Protein AF-A0A956HAI5-F1 (afdb_monomer)

Mean predicted aligned error: 6.06 Å

Solvent-accessible surface area (backbone atoms only — not comparable to full-atom values): 17654 Å² total; per-residue (Å²): 134,82,77,70,59,19,47,31,29,39,39,43,45,52,66,69,60,54,52,54,51,51,53,46,33,60,74,76,42,50,77,52,39,68,31,29,31,38,38,43,54,35,70,66,46,74,65,52,41,52,49,54,53,48,43,48,72,79,41,61,60,38,30,37,33,24,53,36,85,64,85,49,97,46,39,38,60,49,63,78,52,36,39,63,31,75,65,45,36,34,53,52,51,59,56,36,36,30,78,54,14,40,40,38,31,45,45,66,54,83,61,34,69,74,54,52,86,94,42,37,68,52,52,56,54,46,52,52,50,41,26,61,74,43,64,94,38,41,45,49,69,37,30,34,34,92,62,80,68,58,69,79,73,64,56,73,68,52,50,73,72,73,52,58,60,85,38,55,41,42,61,91,39,39,73,81,53,46,47,57,52,52,53,56,48,39,60,71,53,38,40,27,30,33,38,42,38,91,51,91,68,72,48,75,37,52,92,45,66,69,60,52,50,50,48,31,70,72,23,32,36,31,41,37,42,44,92,85,60,43,37,32,45,29,13,66,38,41,45,84,57,59,61,42,83,35,60,64,88,34,67,69,39,53,49,53,50,46,29,51,49,22,47,54,74,71,47,87,36,38,46,40,64,61,46,2,70,69,64,31,66,89,90,55,52,75,71,52,14,47,52,34,23,53,54,53,50,51,58,55,28,68,45,30,69,56,44,70,51,54,38,75,54,97,68,21,39,21,60,37,84,88,54,43,38,33,42,35,34,66,95

Sequence (331 aa):
MSLARRPLLVVEDHLHHLDRLLELLRRRAPALLERLSVVCLDRPGPDTQAAVLRWAQEMPQVQVLADAEPALPTQRALPRELQSSANAYAKTLVSLLAPRGLLVQDIQLETLRFIGPDRWWETIYLANTVRGMYAERPPACVFLSNKRGFNATFGRELLSVGFDPRDVLHKDEIDEALLPVLTDYFESNFPLRLQVSGEPGVSWLTRDQAEVDELNGRLDLVLWEDRAAKLVLSGRALKGKSRRELTLGSHEALTWRALVEARIDGEVGVPIREVGERVAPDLALPAEQSNAAAKHIYALRTRLKQPEGLVTFEHHYALADELGVGWVRPG

Radius of gyration: 24.3 Å; Cα contacts (8 Å, |Δi|>4): 584; chains: 1; bounding box: 66×35×60 Å

Nearest PDB structures (foldseek):
  8jjt-assembly2_A  TM=4.874E-01  e=2.407E-01  Variovorax paradoxus
  5z76-assembly2_B  TM=3.603E-01  e=7.950E-02  synthetic construct
  8rz3-assembly1_A  TM=5.713E-01  e=1.434E+00  Variovorax paradoxus
  8rz3-assembly3_C  TM=2.907E-01  e=4.188E-01  Variovorax paradoxus
  4alm-assembly1_B  TM=3.531E-01  e=1.268E+00  Staphylococcus aureus

Structure (mmCIF, N/CA/C/O backbone):
data_AF-A0A956HAI5-F1
#
_entry.id   AF-A0A956HAI5-F1
#
loop_
_atom_site.group_PDB
_atom_site.id
_atom_site.type_symbol
_atom_site.label_atom_id
_atom_site.label_alt_id
_atom_site.label_comp_id
_atom_site.label_asym_id
_atom_site.label_entity_id
_atom_site.label_seq_id
_atom_site.pdbx_PDB_ins_code
_atom_site.Cartn_x
_atom_site.Cartn_y
_atom_site.Cartn_z
_atom_site.occupancy
_atom_site.B_iso_or_equiv
_atom_site.auth_seq_id
_atom_site.auth_comp_id
_atom_site.auth_asym_id
_atom_site.auth_atom_id
_atom_site.pdbx_PDB_model_num
ATOM 1 N N . MET A 1 1 ? 3.026 18.263 -3.963 1.00 53.31 1 MET A N 1
ATOM 2 C CA . MET A 1 1 ? 2.991 16.966 -3.243 1.00 53.31 1 MET A CA 1
ATOM 3 C C . MET A 1 1 ? 3.900 15.986 -3.975 1.00 53.31 1 MET A C 1
ATOM 5 O O . MET A 1 1 ? 3.805 15.928 -5.191 1.00 53.31 1 MET A O 1
ATOM 9 N N . SER A 1 2 ? 4.802 15.261 -3.317 1.00 73.25 2 SER A N 1
ATOM 10 C CA . SER A 1 2 ? 5.580 14.183 -3.960 1.00 73.25 2 SER A CA 1
ATOM 11 C C . SER A 1 2 ? 4.696 12.953 -4.214 1.00 73.25 2 SER A C 1
ATOM 13 O O . SER A 1 2 ? 3.635 12.834 -3.602 1.00 73.25 2 SER A O 1
ATOM 15 N N . LEU A 1 3 ? 5.093 12.062 -5.128 1.00 88.38 3 LEU A N 1
ATOM 16 C CA . LEU A 1 3 ? 4.502 10.717 -5.190 1.00 88.38 3 LEU A CA 1
ATOM 17 C C . LEU A 1 3 ? 4.901 9.934 -3.931 1.00 88.38 3 LEU A C 1
ATOM 19 O O . LEU A 1 3 ? 5.916 10.248 -3.302 1.00 88.38 3 LEU A O 1
ATOM 23 N N . ALA A 1 4 ? 4.086 8.956 -3.544 1.00 89.69 4 ALA A N 1
ATOM 24 C CA . ALA A 1 4 ? 4.392 8.102 -2.399 1.00 89.69 4 ALA A CA 1
ATOM 25 C C . ALA A 1 4 ? 5.367 6.989 -2.808 1.00 89.69 4 ALA A C 1
ATOM 27 O O . ALA A 1 4 ? 5.445 6.615 -3.975 1.00 89.69 4 ALA A O 1
ATOM 28 N N . ARG A 1 5 ? 6.084 6.414 -1.840 1.00 92.81 5 ARG A N 1
ATOM 29 C CA . ARG A 1 5 ? 6.833 5.181 -2.097 1.00 92.81 5 ARG A CA 1
ATOM 30 C C . ARG A 1 5 ? 5.871 4.011 -2.268 1.00 92.81 5 ARG A C 1
ATOM 32 O O . ARG A 1 5 ? 4.926 3.863 -1.492 1.00 92.81 5 ARG A O 1
ATOM 39 N N . ARG A 1 6 ? 6.129 3.168 -3.261 1.00 94.56 6 ARG A N 1
ATOM 40 C CA . ARG A 1 6 ? 5.311 2.013 -3.623 1.00 94.56 6 ARG A CA 1
ATOM 41 C C . ARG A 1 6 ? 6.152 0.729 -3.659 1.00 94.56 6 ARG A C 1
ATOM 43 O O . ARG A 1 6 ? 7.335 0.794 -3.997 1.00 94.56 6 ARG A O 1
ATOM 50 N N . PRO A 1 7 ? 5.585 -0.434 -3.287 1.00 96.19 7 PRO A N 1
ATOM 51 C CA . PRO A 1 7 ? 6.318 -1.699 -3.298 1.00 96.19 7 PRO A CA 1
ATOM 52 C C . PRO A 1 7 ? 6.716 -2.195 -4.686 1.00 96.19 7 PRO A C 1
ATOM 54 O O . PRO A 1 7 ? 7.686 -2.934 -4.777 1.00 96.19 7 PRO A O 1
ATOM 57 N N . LEU A 1 8 ? 5.992 -1.822 -5.744 1.00 97.88 8 LEU A N 1
ATOM 58 C CA . LEU A 1 8 ? 6.317 -2.164 -7.125 1.00 97.88 8 LEU A CA 1
ATOM 59 C C . LEU A 1 8 ? 6.712 -0.898 -7.884 1.00 97.88 8 LEU A C 1
ATOM 61 O O . LEU A 1 8 ? 5.925 0.045 -7.971 1.00 97.88 8 LEU A O 1
ATOM 65 N N . LEU A 1 9 ? 7.909 -0.894 -8.463 1.00 98.25 9 LEU A N 1
ATOM 66 C CA . LEU A 1 9 ? 8.362 0.146 -9.380 1.00 98.25 9 LEU A CA 1
ATOM 67 C C . LEU A 1 9 ? 8.673 -0.490 -10.731 1.00 98.25 9 LEU A C 1
ATOM 69 O O . LEU A 1 9 ? 9.517 -1.377 -10.799 1.00 98.25 9 LEU A O 1
ATOM 73 N N . VAL A 1 10 ? 8.012 -0.030 -11.789 1.00 98.00 10 VAL A N 1
ATOM 74 C CA . VAL A 1 10 ? 8.307 -0.435 -13.168 1.00 98.00 10 VAL A CA 1
ATOM 75 C C . VAL A 1 10 ? 9.001 0.717 -13.882 1.00 98.00 10 VAL A C 1
ATOM 77 O O . VAL A 1 10 ? 8.526 1.849 -13.812 1.00 98.00 10 VAL A O 1
ATOM 80 N N . VAL A 1 11 ? 10.098 0.443 -14.580 1.00 97.75 11 VAL A N 1
ATOM 81 C CA . VAL A 1 11 ? 10.816 1.433 -15.390 1.00 97.75 11 VAL A CA 1
ATOM 82 C C . VAL A 1 11 ? 11.008 0.907 -16.801 1.00 97.75 11 VAL A C 1
ATOM 84 O O . VAL A 1 11 ? 11.576 -0.164 -17.001 1.00 97.75 11 VAL A O 1
ATOM 87 N N . GLU A 1 12 ? 10.546 1.679 -17.773 1.00 95.25 12 GLU A N 1
ATOM 88 C CA . GLU A 1 12 ? 10.535 1.296 -19.182 1.00 95.25 12 GLU A CA 1
ATOM 89 C C . GLU A 1 12 ? 10.571 2.565 -20.040 1.00 95.25 12 GLU A C 1
ATOM 91 O O . GLU A 1 12 ? 10.050 3.616 -19.652 1.00 95.25 12 GLU A O 1
ATOM 96 N N . ASP A 1 13 ? 11.200 2.476 -21.205 1.00 93.06 13 ASP A N 1
ATOM 97 C CA . ASP A 1 13 ? 11.345 3.572 -22.163 1.00 93.06 13 ASP A CA 1
ATOM 98 C C . ASP A 1 13 ? 10.497 3.400 -23.433 1.00 93.06 13 ASP A C 1
ATOM 100 O O . ASP A 1 13 ? 10.485 4.290 -24.276 1.00 93.06 13 ASP A O 1
ATOM 104 N N . HIS A 1 14 ? 9.740 2.303 -23.537 1.00 91.44 14 HIS A N 1
ATOM 105 C CA . HIS A 1 14 ? 8.785 2.041 -24.610 1.00 91.44 14 HIS A CA 1
ATOM 106 C C . HIS A 1 14 ? 7.346 1.983 -24.086 1.00 91.44 14 HIS A C 1
ATOM 108 O O . HIS A 1 14 ? 6.945 1.047 -23.383 1.00 91.44 14 HIS A O 1
ATOM 114 N N . LEU A 1 15 ? 6.524 2.945 -24.511 1.00 91.31 15 LEU A N 1
ATOM 115 C CA . LEU A 1 15 ? 5.137 3.087 -24.065 1.00 91.31 15 LEU A CA 1
ATOM 116 C C . LEU A 1 15 ? 4.275 1.830 -24.265 1.00 91.31 15 LEU A C 1
ATOM 118 O O . LEU A 1 15 ? 3.487 1.464 -23.393 1.00 91.31 15 LEU A O 1
ATOM 122 N N . HIS A 1 16 ? 4.462 1.129 -25.387 1.00 90.75 16 HIS A N 1
ATOM 123 C CA . HIS A 1 16 ? 3.697 -0.073 -25.728 1.00 90.75 16 HIS A CA 1
ATOM 124 C C . HIS A 1 16 ? 3.814 -1.189 -24.673 1.00 90.75 16 HIS A C 1
ATOM 126 O O . HIS A 1 16 ? 2.831 -1.874 -24.379 1.00 90.75 16 HIS A O 1
ATOM 132 N N . HIS A 1 17 ? 4.997 -1.384 -24.083 1.00 90.56 17 HIS A N 1
ATOM 133 C CA . HIS A 1 17 ? 5.196 -2.430 -23.078 1.00 90.56 17 HIS A CA 1
ATOM 134 C C . HIS A 1 17 ? 4.540 -2.067 -21.748 1.00 90.56 17 HIS A C 1
ATOM 136 O O . HIS A 1 17 ? 3.939 -2.932 -21.108 1.00 90.56 17 HIS A O 1
ATOM 142 N N . LEU A 1 18 ? 4.602 -0.789 -21.363 1.00 93.44 18 LEU A N 1
ATOM 143 C CA . LEU A 1 18 ? 3.884 -0.284 -20.194 1.00 93.44 18 LEU A CA 1
ATOM 144 C C . LEU A 1 18 ? 2.377 -0.449 -20.365 1.00 93.44 18 LEU A C 1
ATOM 146 O O . LEU A 1 18 ? 1.727 -0.973 -19.466 1.00 93.44 18 LEU A O 1
ATOM 150 N N . ASP A 1 19 ? 1.838 -0.094 -21.532 1.00 94.25 19 ASP A N 1
ATOM 151 C CA . ASP A 1 19 ? 0.430 -0.311 -21.873 1.00 94.25 19 ASP A CA 1
ATOM 152 C C . ASP A 1 19 ? 0.021 -1.778 -21.704 1.00 94.25 19 ASP A C 1
ATOM 154 O O . ASP A 1 19 ? -0.965 -2.087 -21.030 1.00 94.25 19 ASP A O 1
ATOM 158 N N . ARG A 1 20 ? 0.804 -2.699 -22.279 1.00 93.50 20 ARG A N 1
ATOM 159 C CA . ARG A 1 20 ? 0.548 -4.141 -22.191 1.00 93.50 20 ARG A CA 1
ATOM 160 C C . ARG A 1 20 ? 0.575 -4.636 -20.744 1.00 93.50 20 ARG A C 1
ATOM 162 O O . ARG A 1 20 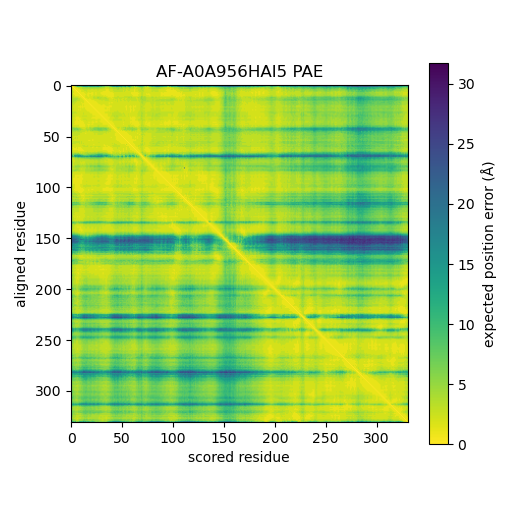? -0.301 -5.409 -20.357 1.00 93.50 20 ARG A O 1
ATOM 169 N N . LEU A 1 21 ? 1.559 -4.207 -19.953 1.00 94.12 21 LEU A N 1
ATOM 170 C CA . LEU A 1 21 ? 1.683 -4.592 -18.547 1.00 94.12 21 LEU A CA 1
ATOM 171 C C . LEU A 1 21 ? 0.524 -4.046 -17.709 1.00 94.12 21 LEU A C 1
ATOM 173 O O . LEU A 1 21 ? -0.073 -4.788 -16.933 1.00 94.12 21 LEU A O 1
ATOM 177 N N . LEU A 1 22 ? 0.195 -2.765 -17.860 1.00 96.25 22 LEU A N 1
ATOM 178 C CA . LEU A 1 22 ? -0.875 -2.125 -17.102 1.00 96.25 22 LEU A CA 1
ATOM 179 C C . LEU A 1 22 ? -2.232 -2.758 -17.409 1.00 96.25 22 LEU A C 1
ATOM 181 O O . LEU A 1 22 ? -2.976 -3.077 -16.483 1.00 96.25 22 LEU A O 1
ATOM 185 N N . GLU A 1 23 ? -2.523 -3.032 -18.681 1.00 95.50 23 GLU A N 1
ATOM 186 C CA . GLU A 1 23 ? -3.765 -3.700 -19.070 1.00 95.50 23 GLU A CA 1
ATOM 187 C C . GLU A 1 23 ? -3.833 -5.140 -18.547 1.00 95.50 23 GLU A C 1
ATOM 189 O O . GLU A 1 23 ? -4.885 -5.593 -18.086 1.00 95.50 23 GLU A O 1
ATOM 194 N N . LEU A 1 24 ? -2.707 -5.858 -18.559 1.00 94.50 24 LEU A N 1
ATOM 195 C CA . LEU A 1 24 ? -2.612 -7.181 -17.955 1.00 94.50 24 LEU A CA 1
ATOM 196 C C . LEU A 1 24 ? -2.913 -7.131 -16.451 1.00 94.50 24 LEU A C 1
ATOM 198 O O . LEU A 1 24 ? -3.748 -7.900 -15.971 1.00 94.50 24 LEU A O 1
ATOM 202 N N . LEU A 1 25 ? -2.262 -6.226 -15.714 1.00 96.06 25 LEU A N 1
ATOM 203 C CA . LEU A 1 25 ? -2.470 -6.064 -14.276 1.00 96.06 25 LEU A CA 1
ATOM 204 C C . LEU A 1 25 ? -3.914 -5.666 -13.977 1.00 96.06 25 LEU A C 1
ATOM 206 O O . LEU A 1 25 ? -4.545 -6.276 -13.119 1.00 96.06 25 LEU A O 1
ATOM 210 N N . ARG A 1 26 ? -4.487 -4.728 -14.733 1.00 96.00 26 ARG A N 1
ATOM 211 C CA . ARG A 1 26 ? -5.891 -4.322 -14.597 1.00 96.00 26 ARG A CA 1
ATOM 212 C C . ARG A 1 26 ? -6.854 -5.497 -14.756 1.00 96.00 26 ARG A C 1
ATOM 214 O O . ARG A 1 26 ? -7.817 -5.596 -14.000 1.00 96.00 26 ARG A O 1
ATOM 221 N N . ARG A 1 27 ? -6.594 -6.394 -15.712 1.00 95.38 27 ARG A N 1
ATOM 222 C CA . ARG A 1 27 ? -7.448 -7.561 -15.986 1.00 95.38 27 ARG A CA 1
ATOM 223 C C . ARG A 1 27 ? -7.247 -8.709 -15.004 1.00 95.38 27 ARG A C 1
ATOM 225 O O . ARG A 1 27 ? -8.224 -9.349 -14.630 1.00 95.38 27 ARG A O 1
ATOM 232 N N . ARG A 1 28 ? -5.999 -9.020 -14.643 1.00 95.56 28 ARG A N 1
ATOM 233 C CA . ARG A 1 28 ? -5.653 -10.274 -13.951 1.00 95.56 28 ARG A CA 1
ATOM 234 C C . ARG A 1 28 ? -5.217 -10.101 -12.499 1.00 95.56 28 ARG A C 1
ATOM 236 O O . ARG A 1 28 ? -5.362 -11.043 -11.730 1.00 95.56 28 ARG A O 1
ATOM 243 N N . ALA A 1 29 ? -4.710 -8.932 -12.116 1.00 94.19 29 ALA A N 1
ATOM 244 C CA . ALA A 1 29 ? -4.260 -8.644 -10.753 1.00 94.19 29 ALA A CA 1
ATOM 245 C C . ALA A 1 29 ? -4.465 -7.162 -10.375 1.00 94.19 29 ALA A C 1
ATOM 247 O O . ALA A 1 29 ? -3.500 -6.461 -10.058 1.00 94.19 29 ALA A O 1
ATOM 248 N N . PRO A 1 30 ? -5.715 -6.656 -10.385 1.00 94.00 30 PRO A N 1
ATOM 249 C CA . PRO A 1 30 ? -5.996 -5.229 -10.196 1.00 94.00 30 PRO A CA 1
ATOM 250 C C . PRO A 1 30 ? -5.499 -4.682 -8.850 1.00 94.00 30 PRO A C 1
ATOM 252 O O . PRO A 1 30 ? -5.146 -3.508 -8.760 1.00 94.00 30 PRO A O 1
ATOM 255 N N . ALA A 1 31 ? -5.392 -5.533 -7.823 1.00 90.56 31 ALA A N 1
ATOM 256 C CA . ALA A 1 31 ? -4.836 -5.174 -6.518 1.00 90.56 31 ALA A CA 1
ATOM 257 C C . ALA A 1 31 ? -3.358 -4.731 -6.578 1.00 90.56 31 ALA A C 1
ATOM 259 O O . ALA A 1 31 ? -2.904 -3.974 -5.719 1.00 90.56 31 ALA A O 1
ATOM 260 N N . LEU A 1 32 ? -2.597 -5.161 -7.593 1.00 94.00 32 LEU A N 1
ATOM 261 C CA . LEU A 1 32 ? -1.210 -4.729 -7.783 1.00 94.00 32 LEU A CA 1
ATOM 262 C C . LEU A 1 32 ? -1.107 -3.286 -8.294 1.00 94.00 32 LEU A C 1
ATOM 264 O O . LEU A 1 32 ? -0.082 -2.647 -8.075 1.00 94.00 32 LEU A O 1
ATOM 268 N N . LEU A 1 33 ? -2.157 -2.737 -8.915 1.00 95.06 33 LEU A N 1
ATOM 269 C CA . LEU A 1 33 ? -2.135 -1.365 -9.433 1.00 95.06 33 LEU A CA 1
ATOM 270 C C . LEU A 1 33 ? -1.998 -0.324 -8.310 1.00 95.06 33 LEU A C 1
ATOM 272 O O . LEU A 1 33 ? -1.322 0.684 -8.486 1.00 95.06 33 LEU A O 1
ATOM 276 N N . GLU A 1 34 ? -2.559 -0.583 -7.125 1.00 92.50 34 GLU A N 1
ATOM 277 C CA . GLU A 1 34 ? -2.386 0.282 -5.943 1.00 92.50 34 GLU A CA 1
ATOM 278 C C . GLU A 1 34 ? -0.968 0.215 -5.352 1.00 92.50 34 GLU A C 1
ATOM 280 O O . GLU A 1 34 ? -0.558 1.085 -4.577 1.00 92.50 34 GLU A O 1
ATOM 285 N N . ARG A 1 35 ? -0.213 -0.832 -5.698 1.00 94.75 35 ARG A N 1
ATOM 286 C CA . ARG A 1 35 ? 1.176 -1.057 -5.281 1.00 94.75 35 ARG A CA 1
ATOM 287 C C . ARG A 1 35 ? 2.175 -0.522 -6.301 1.00 94.75 35 ARG A C 1
ATOM 289 O O . ARG A 1 35 ? 3.366 -0.641 -6.035 1.00 94.75 35 ARG A O 1
ATOM 296 N N . LEU A 1 36 ? 1.716 0.018 -7.432 1.00 96.94 36 LEU A N 1
ATOM 297 C CA . LEU A 1 36 ? 2.535 0.287 -8.607 1.00 96.94 36 LEU A CA 1
ATOM 298 C C . LEU A 1 36 ? 2.843 1.776 -8.795 1.00 96.94 36 LEU A C 1
ATOM 300 O O . LEU A 1 36 ? 1.948 2.622 -8.870 1.00 96.94 36 LEU A O 1
ATOM 304 N N . SER A 1 37 ? 4.132 2.050 -8.971 1.00 97.31 37 SER A N 1
ATOM 305 C CA . SER A 1 37 ? 4.650 3.255 -9.609 1.00 97.31 37 SER A CA 1
ATOM 306 C C . SER A 1 37 ? 5.287 2.893 -10.950 1.00 97.31 37 SER A C 1
ATOM 308 O O . SER A 1 37 ? 6.032 1.920 -11.044 1.00 97.31 37 SER A O 1
ATOM 310 N N . VAL A 1 38 ? 5.028 3.689 -11.981 1.00 97.44 38 VAL A N 1
ATOM 311 C CA . VAL A 1 38 ? 5.630 3.555 -13.311 1.00 97.44 38 VAL A CA 1
ATOM 312 C C . VAL A 1 38 ? 6.511 4.765 -13.588 1.00 97.44 38 VAL A C 1
ATOM 314 O O . VAL A 1 38 ? 6.077 5.904 -13.426 1.00 97.44 38 VAL A O 1
ATOM 317 N N . VAL A 1 39 ? 7.736 4.522 -14.041 1.00 97.31 39 VAL A N 1
ATOM 318 C CA . VAL A 1 39 ? 8.620 5.533 -14.622 1.00 97.31 39 VAL A CA 1
ATOM 319 C C . VAL A 1 39 ? 8.644 5.304 -16.127 1.00 97.31 39 VAL A C 1
ATOM 321 O O . VAL A 1 39 ? 9.284 4.372 -16.610 1.00 97.31 39 VAL A O 1
ATOM 324 N N . CYS A 1 40 ? 7.919 6.152 -16.850 1.00 95.69 40 CYS A N 1
ATOM 325 C CA . CYS A 1 40 ? 7.899 6.174 -18.304 1.00 95.69 40 CYS A CA 1
ATOM 326 C C . CYS A 1 40 ? 9.018 7.099 -18.784 1.00 95.69 40 CYS A C 1
ATOM 328 O O . CYS A 1 40 ? 8.944 8.320 -18.613 1.00 95.69 40 CYS A O 1
ATOM 330 N N . LEU A 1 41 ? 10.077 6.507 -19.335 1.00 95.06 41 LEU A N 1
ATOM 331 C CA . LEU A 1 41 ? 11.220 7.250 -19.866 1.00 95.06 41 LEU A CA 1
ATOM 332 C C . LEU A 1 41 ? 11.065 7.632 -21.338 1.00 95.06 41 LEU A C 1
ATOM 334 O O . LEU A 1 41 ? 11.940 8.329 -21.858 1.00 95.06 41 LEU A O 1
ATOM 338 N N . ASP A 1 42 ? 9.985 7.187 -21.984 1.00 91.06 42 ASP A N 1
ATOM 339 C CA . ASP A 1 42 ? 9.708 7.463 -23.390 1.00 91.06 42 ASP A CA 1
ATOM 340 C C . ASP A 1 42 ? 9.703 8.976 -23.671 1.00 91.06 42 ASP A C 1
ATOM 342 O O . ASP A 1 42 ? 9.526 9.821 -22.784 1.00 91.06 42 ASP A O 1
ATOM 346 N N . ARG A 1 43 ? 9.943 9.334 -24.930 1.00 86.62 43 ARG A N 1
ATOM 347 C CA . ARG A 1 43 ? 10.076 10.724 -25.355 1.00 86.62 43 ARG A CA 1
ATOM 348 C C . ARG A 1 43 ? 8.759 11.481 -25.130 1.00 86.62 43 ARG A C 1
ATOM 350 O O . ARG A 1 43 ? 7.678 10.926 -25.351 1.00 86.62 43 ARG A O 1
ATOM 357 N N . PRO A 1 44 ? 8.824 12.769 -24.752 1.00 87.94 44 PRO A N 1
ATOM 358 C CA . PRO A 1 44 ? 7.631 13.600 -24.674 1.00 87.94 44 PRO A CA 1
ATOM 359 C C . PRO A 1 44 ? 6.992 13.726 -26.061 1.00 87.94 44 PRO A C 1
ATOM 361 O O . PRO A 1 44 ? 7.677 13.969 -27.059 1.00 87.94 44 PRO A O 1
ATOM 364 N N . GLY A 1 45 ? 5.672 13.582 -26.130 1.00 90.31 45 GLY A N 1
ATOM 365 C CA . GLY A 1 45 ? 4.928 13.670 -27.382 1.00 90.31 45 GLY A CA 1
ATOM 366 C C . GLY A 1 45 ? 3.434 13.384 -27.217 1.00 90.31 45 GLY A C 1
ATOM 367 O O . GLY A 1 45 ? 2.995 13.028 -26.120 1.00 90.31 45 GLY A O 1
ATOM 368 N N . PRO A 1 46 ? 2.643 13.530 -28.299 1.00 90.94 46 PRO A N 1
ATOM 369 C CA . PRO A 1 46 ? 1.198 13.301 -28.271 1.00 90.94 46 PRO A CA 1
ATOM 370 C C . PRO A 1 46 ? 0.813 11.901 -27.783 1.00 90.94 46 PRO A C 1
ATOM 372 O O . PRO A 1 46 ? -0.144 11.772 -27.024 1.00 90.94 46 PRO A O 1
ATOM 375 N N . ASP A 1 47 ? 1.582 10.877 -28.159 1.00 91.81 47 ASP A N 1
ATOM 376 C CA . ASP A 1 47 ? 1.310 9.486 -27.784 1.00 91.81 47 ASP A CA 1
ATOM 377 C C . ASP A 1 47 ? 1.521 9.255 -26.282 1.00 91.81 47 ASP A C 1
ATOM 379 O O . ASP A 1 47 ? 0.627 8.749 -25.603 1.00 91.81 47 ASP A O 1
ATOM 383 N N . THR A 1 48 ? 2.653 9.715 -25.737 1.00 91.94 48 THR A N 1
ATOM 384 C CA . THR A 1 48 ? 2.951 9.665 -24.297 1.00 91.94 48 THR A CA 1
ATOM 385 C C . THR A 1 48 ? 1.897 10.426 -23.495 1.00 91.94 48 THR A C 1
ATOM 387 O O . THR A 1 48 ? 1.382 9.911 -22.502 1.00 91.94 48 THR A O 1
ATOM 390 N N . GLN A 1 49 ? 1.506 11.623 -23.948 1.00 92.69 49 GLN A N 1
ATOM 391 C CA . GLN A 1 49 ? 0.456 12.409 -23.299 1.00 92.69 49 GLN A CA 1
ATOM 392 C C . GLN A 1 49 ? -0.889 11.665 -23.308 1.00 92.69 49 GLN A C 1
ATOM 394 O O . GLN A 1 49 ? -1.552 11.578 -22.274 1.00 92.69 49 GLN A O 1
ATOM 399 N N . ALA A 1 50 ? -1.292 11.112 -24.455 1.00 92.25 50 ALA A N 1
ATOM 400 C CA . ALA A 1 50 ? -2.557 10.397 -24.598 1.00 92.25 50 ALA A CA 1
ATOM 401 C C . ALA A 1 50 ? -2.604 9.123 -23.742 1.00 92.25 50 ALA A C 1
ATOM 403 O O . ALA A 1 50 ? -3.615 8.861 -23.089 1.00 92.25 50 ALA A O 1
ATOM 404 N N . ALA A 1 51 ? -1.517 8.350 -23.703 1.00 93.81 51 ALA A N 1
ATOM 405 C CA . ALA A 1 51 ? -1.447 7.137 -22.898 1.00 93.81 51 ALA A CA 1
ATOM 406 C C . ALA A 1 51 ? -1.464 7.434 -21.396 1.00 93.81 51 ALA A C 1
ATOM 408 O O . ALA A 1 51 ? -2.246 6.820 -20.676 1.00 93.81 51 ALA A O 1
ATOM 409 N N . VAL A 1 52 ? -0.691 8.419 -20.923 1.00 93.06 52 VAL A N 1
ATOM 410 C CA . VAL A 1 52 ? -0.690 8.801 -19.501 1.00 93.06 52 VAL A CA 1
ATOM 411 C C . VAL A 1 52 ? -2.065 9.314 -19.062 1.00 93.06 52 VAL A C 1
ATOM 413 O O . VAL A 1 52 ? -2.546 8.934 -17.993 1.00 93.06 52 VAL A O 1
ATOM 416 N N . LEU A 1 53 ? -2.738 10.117 -19.897 1.00 91.88 53 LEU A N 1
ATOM 417 C CA . LEU A 1 53 ? -4.112 10.555 -19.635 1.00 91.88 53 LEU A CA 1
ATOM 418 C C . LEU A 1 53 ? -5.085 9.372 -19.561 1.00 91.88 53 LEU A C 1
ATOM 420 O O . LEU A 1 53 ? -5.882 9.302 -18.625 1.00 91.88 53 LEU A O 1
ATOM 424 N N . ARG A 1 54 ? -5.001 8.429 -20.506 1.00 93.12 54 ARG A N 1
ATOM 425 C CA . ARG A 1 54 ? -5.823 7.212 -20.510 1.00 93.12 54 ARG A CA 1
ATOM 426 C C . ARG A 1 54 ? -5.593 6.380 -19.250 1.00 93.12 54 ARG A C 1
ATOM 428 O O . ARG A 1 54 ? -6.557 6.010 -18.586 1.00 93.12 54 ARG A O 1
ATOM 435 N N . TRP A 1 55 ? -4.338 6.124 -18.878 1.00 94.81 55 TRP A N 1
ATOM 436 C CA . TRP A 1 55 ? -4.014 5.353 -17.675 1.00 94.81 55 TRP A CA 1
ATOM 437 C C . TRP A 1 55 ? -4.601 5.970 -16.429 1.00 94.81 55 TRP A C 1
ATOM 439 O O . TRP A 1 55 ? -5.147 5.267 -15.594 1.00 94.81 55 TRP A O 1
ATOM 449 N N . ALA A 1 56 ? -4.524 7.283 -16.302 1.00 91.44 56 ALA A N 1
ATOM 450 C CA . ALA A 1 56 ? -5.009 7.933 -15.108 1.00 91.44 56 ALA A CA 1
ATOM 451 C C . ALA A 1 56 ? -6.550 8.021 -15.054 1.00 91.44 56 ALA A C 1
ATOM 453 O O . ALA A 1 56 ? -7.108 8.123 -13.963 1.00 91.44 56 ALA A O 1
ATOM 454 N N . GLN A 1 57 ? -7.242 7.924 -16.196 1.00 91.19 57 GLN A N 1
ATOM 455 C CA . GLN A 1 57 ? -8.700 7.755 -16.254 1.00 91.19 57 GLN A CA 1
ATOM 456 C C . GLN A 1 57 ? -9.130 6.319 -15.922 1.00 91.19 57 GLN A C 1
ATOM 458 O O . GLN A 1 57 ? -10.072 6.115 -15.160 1.00 91.19 57 GLN A O 1
ATOM 463 N N . GLU A 1 58 ? -8.452 5.323 -16.492 1.00 94.25 58 GLU A N 1
ATOM 464 C CA . GLU A 1 58 ? -8.841 3.911 -16.382 1.00 94.25 58 GLU A CA 1
ATOM 465 C C . GLU A 1 58 ? -8.272 3.213 -15.134 1.00 94.25 58 GLU A C 1
ATOM 467 O O . GLU A 1 58 ? -8.819 2.213 -14.668 1.00 94.25 58 GLU A O 1
ATOM 472 N N . MET A 1 59 ? -7.158 3.720 -14.607 1.00 94.75 59 MET A N 1
ATOM 473 C CA . MET A 1 59 ? -6.366 3.155 -13.509 1.00 94.75 59 MET A CA 1
ATOM 474 C C . MET A 1 59 ? -5.855 4.276 -12.578 1.00 94.75 59 MET A C 1
ATOM 476 O O . MET A 1 59 ? -4.642 4.441 -12.402 1.00 94.75 59 MET A O 1
ATOM 480 N N . PRO A 1 60 ? -6.756 5.060 -11.952 1.00 92.00 60 PRO A N 1
ATOM 481 C CA . PRO A 1 60 ? -6.399 6.239 -11.152 1.00 92.00 60 PRO A CA 1
ATOM 482 C C . PRO A 1 60 ? -5.463 5.951 -9.965 1.00 92.00 60 PRO A C 1
ATOM 484 O O . PRO A 1 60 ? -4.835 6.866 -9.436 1.00 92.00 60 PRO A O 1
ATOM 487 N N . GLN A 1 61 ? -5.357 4.694 -9.537 1.00 91.81 61 GLN A N 1
ATOM 488 C CA . GLN A 1 61 ? -4.494 4.246 -8.447 1.00 91.81 61 GLN A CA 1
ATOM 489 C C . GLN A 1 61 ? -3.001 4.151 -8.811 1.00 91.81 61 GLN A C 1
ATOM 491 O O . GLN A 1 61 ? -2.161 4.169 -7.905 1.00 91.81 61 GLN A O 1
ATOM 496 N N . VAL A 1 62 ? -2.666 4.064 -10.105 1.00 94.94 62 VAL A N 1
ATOM 497 C CA . VAL A 1 62 ? -1.279 3.945 -10.577 1.00 94.94 62 VAL A CA 1
ATOM 498 C C . VAL A 1 62 ? -0.576 5.289 -10.439 1.00 94.94 62 VAL A C 1
ATOM 500 O O . VAL A 1 62 ? -1.091 6.324 -10.865 1.00 94.94 62 VAL A O 1
ATOM 503 N N . GLN A 1 63 ? 0.623 5.280 -9.856 1.00 95.44 63 GLN A N 1
ATOM 504 C CA . GLN A 1 63 ? 1.478 6.462 -9.819 1.00 95.44 63 GLN A CA 1
ATOM 505 C C . GLN A 1 63 ? 2.367 6.507 -11.057 1.00 95.44 63 GLN A C 1
ATOM 507 O O . GLN A 1 63 ? 3.003 5.514 -11.396 1.00 95.44 63 GLN A O 1
ATOM 512 N N . VAL A 1 64 ? 2.432 7.655 -11.727 1.00 95.88 64 VAL A N 1
ATOM 513 C CA . VAL A 1 64 ? 3.153 7.799 -12.996 1.00 95.88 64 VAL A CA 1
ATOM 514 C C . VAL A 1 64 ? 4.164 8.934 -12.905 1.00 95.88 64 VAL A C 1
ATOM 516 O O . VAL A 1 64 ? 3.823 10.072 -12.579 1.00 95.88 64 VAL A O 1
ATOM 519 N N . LEU A 1 65 ? 5.414 8.629 -13.231 1.00 95.62 65 LEU A N 1
ATOM 520 C CA . LEU A 1 65 ? 6.462 9.599 -13.504 1.00 95.62 65 LEU A CA 1
ATOM 521 C C . LEU A 1 65 ? 6.752 9.571 -15.008 1.00 95.62 65 LEU A C 1
ATOM 523 O O . LEU A 1 65 ? 7.245 8.565 -15.511 1.00 95.62 65 LEU A O 1
ATOM 527 N N . ALA A 1 66 ? 6.424 10.643 -15.723 1.00 94.25 66 ALA A N 1
ATOM 528 C CA . ALA A 1 66 ? 6.562 10.712 -17.179 1.00 94.25 66 ALA A CA 1
ATOM 529 C C . ALA A 1 66 ? 6.876 12.140 -17.634 1.00 94.25 66 ALA A C 1
ATOM 531 O O . ALA A 1 66 ? 6.506 13.100 -16.956 1.00 94.25 66 ALA A O 1
ATOM 532 N N . ASP A 1 67 ? 7.531 12.297 -18.785 1.00 89.19 67 ASP A N 1
ATOM 533 C CA . ASP A 1 67 ? 7.700 13.605 -19.436 1.00 89.19 67 ASP A CA 1
ATOM 534 C C . ASP A 1 67 ? 6.426 13.964 -20.225 1.00 89.19 67 ASP A C 1
ATOM 536 O O . ASP A 1 67 ? 6.374 13.971 -21.452 1.00 89.19 67 ASP A O 1
ATOM 540 N N . ALA A 1 68 ? 5.345 14.158 -19.474 1.00 86.81 68 ALA A N 1
ATOM 541 C CA . ALA A 1 68 ? 4.016 14.537 -19.933 1.00 86.81 68 ALA A CA 1
ATOM 542 C C . ALA A 1 68 ? 3.480 15.606 -18.976 1.00 86.81 68 ALA A C 1
ATOM 544 O O . ALA A 1 68 ? 3.825 15.596 -17.787 1.00 86.81 68 ALA A O 1
ATOM 545 N N . GLU A 1 69 ? 2.645 16.525 -19.464 1.00 82.75 69 GLU A N 1
ATOM 546 C CA . GLU A 1 69 ? 2.100 17.575 -18.604 1.00 82.75 69 GLU A CA 1
ATOM 547 C C . GLU A 1 69 ? 1.345 16.933 -17.431 1.00 82.75 69 GLU A C 1
ATOM 549 O O . GLU A 1 69 ? 0.476 16.080 -17.663 1.00 82.75 69 GLU A O 1
ATOM 554 N N . PRO A 1 70 ? 1.687 17.279 -16.172 1.00 74.62 70 PRO A N 1
ATOM 555 C CA . PRO A 1 70 ? 1.039 16.687 -15.018 1.00 74.62 70 PRO A CA 1
ATOM 556 C C . PRO A 1 70 ? -0.411 17.156 -14.979 1.00 74.62 70 PRO A C 1
ATOM 558 O O . PRO A 1 70 ? -0.688 18.310 -14.660 1.00 74.62 70 PRO A O 1
ATOM 561 N N . ALA A 1 71 ? -1.336 16.251 -15.281 1.00 70.50 71 ALA A N 1
ATOM 562 C CA . ALA A 1 71 ? -2.758 16.566 -15.266 1.00 70.50 71 ALA A CA 1
ATOM 563 C C . ALA A 1 71 ? -3.423 16.182 -13.934 1.00 70.50 71 ALA A C 1
ATOM 565 O O . ALA A 1 71 ? -4.519 16.655 -13.637 1.00 70.50 71 ALA A O 1
ATOM 566 N N . LEU A 1 72 ? -2.806 15.284 -13.148 1.00 81.69 72 LEU A N 1
ATOM 567 C CA . LEU A 1 72 ? -3.526 14.501 -12.137 1.00 81.69 72 LEU A CA 1
ATOM 568 C C . LEU A 1 72 ? -2.742 14.267 -10.828 1.00 81.69 72 LEU A C 1
ATOM 570 O O . LEU A 1 72 ? -1.509 14.338 -10.808 1.00 81.69 72 LEU A O 1
ATOM 574 N N . PRO A 1 73 ? -3.434 13.959 -9.707 1.00 84.06 73 PRO A N 1
ATOM 575 C CA . PRO A 1 73 ? -2.808 13.807 -8.389 1.00 84.06 73 PRO A CA 1
ATOM 576 C C . PRO A 1 73 ? -1.693 12.756 -8.329 1.00 84.06 73 PRO A C 1
ATOM 578 O O . PRO A 1 73 ? -0.693 12.976 -7.636 1.00 84.06 73 PRO A O 1
ATOM 581 N N . THR A 1 74 ? -1.842 11.661 -9.079 1.00 88.94 74 THR A N 1
ATOM 582 C CA . THR A 1 74 ? -0.926 10.511 -9.137 1.00 88.94 74 THR A CA 1
ATOM 583 C C . THR A 1 74 ? 0.150 10.621 -10.219 1.00 88.94 74 THR A C 1
ATOM 585 O O . THR A 1 74 ? 0.960 9.709 -10.358 1.00 88.94 74 THR A O 1
ATOM 588 N N . GLN A 1 75 ? 0.221 11.742 -10.943 1.00 91.38 75 GLN A N 1
ATOM 589 C CA . GLN A 1 75 ? 1.208 11.967 -11.998 1.00 91.38 75 GLN A CA 1
ATOM 590 C C . GLN A 1 75 ? 2.224 13.039 -11.598 1.00 91.38 75 GLN A C 1
ATOM 592 O O . GLN A 1 75 ? 1.863 14.089 -11.059 1.00 91.38 75 GLN A O 1
ATOM 597 N N . ARG A 1 76 ? 3.502 12.832 -11.912 1.00 92.06 76 ARG A N 1
ATOM 598 C CA . ARG A 1 76 ? 4.533 13.877 -11.849 1.00 92.06 76 ARG A CA 1
ATOM 599 C C . ARG A 1 76 ? 5.358 13.920 -13.126 1.00 92.06 76 ARG A C 1
ATOM 601 O O . ARG A 1 76 ? 5.521 12.908 -13.802 1.00 92.06 76 ARG A O 1
ATOM 608 N N . ALA A 1 77 ? 5.888 15.107 -13.408 1.00 91.31 77 ALA A N 1
ATOM 609 C CA . ALA A 1 77 ? 6.832 15.308 -14.494 1.00 91.31 77 ALA A CA 1
ATOM 610 C C . ALA A 1 77 ? 8.147 14.570 -14.206 1.00 91.31 77 ALA A C 1
ATOM 612 O O . ALA A 1 77 ? 8.632 14.577 -13.069 1.00 91.31 77 ALA A O 1
ATOM 613 N N . LEU A 1 78 ? 8.728 13.964 -15.240 1.00 90.56 78 LEU A N 1
ATOM 614 C CA . LEU A 1 78 ? 10.040 13.332 -15.172 1.00 90.56 78 LEU A CA 1
ATOM 615 C C . LEU A 1 78 ? 11.123 14.396 -14.884 1.00 90.56 78 LEU A C 1
ATOM 617 O O . LEU A 1 78 ? 11.206 15.390 -15.610 1.00 90.56 78 LEU A O 1
ATOM 621 N N . PRO A 1 79 ? 11.972 14.229 -13.850 1.00 90.12 79 PRO A N 1
ATOM 622 C CA . PRO A 1 79 ? 13.081 15.146 -13.610 1.00 90.12 79 PRO A CA 1
ATOM 623 C C . PRO A 1 79 ? 14.047 15.135 -14.798 1.00 90.12 79 PRO A C 1
ATOM 625 O O . PRO A 1 79 ? 14.485 14.068 -15.231 1.00 90.12 79 PRO A O 1
ATOM 628 N N . ARG A 1 80 ? 14.423 16.312 -15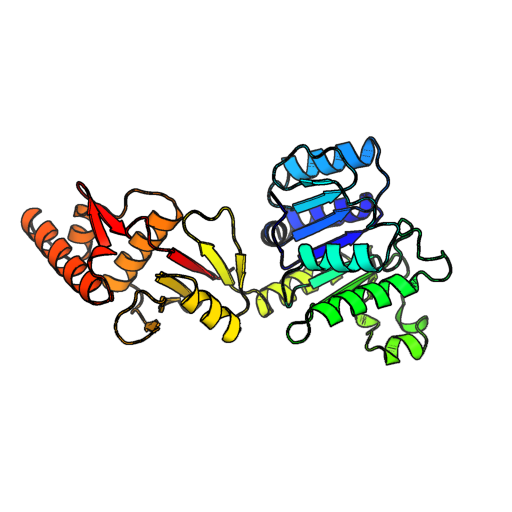.310 1.00 85.12 80 ARG A N 1
ATOM 629 C CA . ARG A 1 80 ? 15.280 16.432 -16.508 1.00 85.12 80 ARG A CA 1
ATOM 630 C C . ARG A 1 80 ? 16.644 15.764 -16.324 1.00 85.12 80 ARG A C 1
ATOM 632 O O . ARG A 1 80 ? 17.234 15.240 -17.268 1.00 85.12 80 ARG A O 1
ATOM 639 N N . GLU A 1 81 ? 17.149 15.770 -15.098 1.00 90.06 81 GLU A N 1
ATOM 640 C CA . GLU A 1 81 ? 18.448 15.215 -14.734 1.00 90.06 81 GLU A CA 1
ATOM 641 C C . GLU A 1 81 ? 18.441 13.681 -14.729 1.00 90.06 81 GLU A C 1
ATOM 643 O O . GLU A 1 81 ? 19.498 13.066 -14.865 1.00 90.06 81 GLU A O 1
ATOM 648 N N . LEU A 1 82 ? 17.266 13.046 -14.615 1.00 92.75 82 LEU A N 1
ATOM 649 C CA . LEU A 1 82 ? 17.132 11.591 -14.525 1.00 92.75 82 LEU A CA 1
ATOM 650 C C . LEU A 1 82 ? 17.746 10.885 -15.736 1.00 92.75 82 LEU A C 1
ATOM 652 O O . LEU A 1 82 ? 18.475 9.911 -15.579 1.00 92.75 82 LEU A O 1
ATOM 656 N N . GLN A 1 83 ? 17.486 11.396 -16.940 1.00 90.88 83 GLN A N 1
ATOM 657 C CA . GLN A 1 83 ? 17.980 10.807 -18.189 1.00 90.88 83 GLN A CA 1
ATOM 658 C C . GLN A 1 83 ? 19.443 11.160 -18.494 1.00 90.88 83 GLN A C 1
ATOM 660 O O . GLN A 1 83 ? 20.023 10.612 -19.430 1.00 90.88 83 GLN A O 1
ATOM 665 N N . SER A 1 84 ? 20.051 12.081 -17.739 1.00 90.69 84 SER A N 1
ATOM 666 C CA . SER A 1 84 ? 21.410 12.585 -17.988 1.00 90.69 84 SER A CA 1
ATOM 667 C C . SER A 1 84 ? 22.412 12.263 -16.874 1.00 90.69 84 SER A C 1
ATOM 669 O O . SER A 1 84 ? 23.606 12.498 -17.051 1.00 90.69 84 SER A O 1
ATOM 671 N N . SER A 1 85 ? 21.972 11.678 -15.754 1.00 94.69 85 SER A N 1
ATOM 672 C CA . SER A 1 85 ? 22.842 11.322 -14.631 1.00 94.69 85 SER A CA 1
ATOM 673 C C . SER A 1 85 ? 22.434 10.011 -13.957 1.00 94.69 85 SER A C 1
ATOM 675 O O . SER A 1 85 ? 21.327 9.887 -13.434 1.00 94.69 85 SER A O 1
ATOM 677 N N . ALA A 1 86 ? 23.386 9.081 -13.838 1.00 94.75 86 ALA A N 1
ATOM 678 C CA . ALA A 1 86 ? 23.230 7.837 -13.076 1.00 94.75 86 ALA A CA 1
ATOM 679 C C . ALA A 1 86 ? 22.791 8.072 -11.617 1.00 94.75 86 ALA A C 1
ATOM 681 O O . ALA A 1 86 ? 21.958 7.344 -11.081 1.00 94.75 86 ALA A O 1
ATOM 682 N N . ASN A 1 87 ? 23.319 9.119 -10.974 1.00 95.00 87 ASN A N 1
ATOM 683 C CA . ASN A 1 87 ? 22.969 9.464 -9.595 1.00 95.00 87 ASN A CA 1
ATOM 684 C C . ASN A 1 87 ? 21.530 9.993 -9.498 1.00 95.00 87 ASN A C 1
ATOM 686 O O . ASN A 1 87 ? 20.784 9.600 -8.603 1.00 95.00 87 ASN A O 1
ATOM 690 N N . ALA A 1 88 ? 21.123 10.862 -10.430 1.00 95.44 88 ALA A N 1
ATOM 691 C CA . ALA A 1 88 ? 19.750 11.362 -10.476 1.00 95.44 88 ALA A CA 1
ATOM 692 C C . ALA A 1 88 ? 18.750 10.229 -10.756 1.00 95.44 88 ALA A C 1
ATOM 694 O O . ALA A 1 88 ? 17.704 10.170 -10.106 1.00 95.44 88 ALA A O 1
ATOM 695 N N . TYR A 1 89 ? 19.102 9.298 -11.648 1.00 96.44 89 TYR A N 1
ATOM 696 C CA . TYR A 1 89 ? 18.338 8.078 -11.902 1.00 96.44 89 TYR A CA 1
ATOM 697 C C . TYR A 1 89 ? 18.137 7.255 -10.628 1.00 96.44 89 TYR A C 1
ATOM 699 O O . TYR A 1 89 ? 17.002 7.057 -10.190 1.00 96.44 89 TYR A O 1
ATOM 707 N N . ALA A 1 90 ? 19.231 6.857 -9.970 1.00 96.25 90 ALA A N 1
ATOM 708 C CA . ALA A 1 90 ? 19.162 6.026 -8.773 1.00 96.25 90 ALA A CA 1
ATOM 709 C C . ALA A 1 90 ? 18.376 6.706 -7.638 1.00 96.25 90 ALA A C 1
ATOM 711 O O . ALA A 1 90 ? 17.481 6.099 -7.050 1.00 96.25 90 ALA A O 1
ATOM 712 N N . LYS A 1 91 ? 18.635 7.993 -7.368 1.00 95.69 91 LYS A N 1
ATOM 713 C CA . LYS A 1 91 ? 17.909 8.759 -6.340 1.00 95.69 91 LYS A CA 1
ATOM 714 C C . LYS A 1 91 ? 16.417 8.868 -6.630 1.00 95.69 91 LYS A C 1
ATOM 716 O O . LYS A 1 91 ? 15.618 8.781 -5.699 1.00 95.69 91 LYS A O 1
ATOM 721 N N . THR A 1 92 ? 16.039 9.042 -7.895 1.00 96.44 92 THR A N 1
ATOM 722 C CA . THR A 1 92 ? 14.623 9.113 -8.268 1.00 96.44 92 THR A CA 1
ATOM 723 C C . THR A 1 92 ? 13.934 7.779 -8.017 1.00 96.44 92 THR A C 1
ATOM 725 O O . THR A 1 92 ? 12.881 7.752 -7.383 1.00 96.44 92 THR A O 1
ATOM 728 N N . LEU A 1 93 ? 14.557 6.666 -8.406 1.00 97.12 93 LEU A N 1
ATOM 729 C CA . LEU A 1 93 ? 14.000 5.335 -8.166 1.00 97.12 93 LEU A CA 1
ATOM 730 C C . LEU A 1 93 ? 13.842 5.076 -6.659 1.00 97.12 93 LEU A C 1
ATOM 732 O O . LEU A 1 93 ? 12.776 4.662 -6.214 1.00 97.12 93 LEU A O 1
ATOM 736 N N . VAL A 1 94 ? 14.849 5.431 -5.852 1.00 96.06 94 VAL A N 1
ATOM 737 C CA . VAL A 1 94 ? 14.812 5.318 -4.379 1.00 96.06 94 VAL A CA 1
ATOM 738 C C . VAL A 1 94 ? 13.728 6.202 -3.739 1.00 96.06 94 VAL A C 1
ATOM 740 O O . VAL A 1 94 ? 13.204 5.911 -2.657 1.00 96.06 94 VAL A O 1
ATOM 743 N N . SER A 1 95 ? 13.372 7.317 -4.376 1.00 95.06 95 SER A N 1
ATOM 744 C CA . SER A 1 95 ? 12.274 8.168 -3.905 1.00 95.06 95 SER A CA 1
ATOM 745 C C . SER A 1 95 ? 10.892 7.546 -4.133 1.00 95.06 95 SER A C 1
ATOM 747 O O . SER A 1 95 ? 9.966 7.877 -3.399 1.00 95.06 95 SER A O 1
ATOM 749 N N . LEU A 1 96 ? 10.769 6.618 -5.088 1.00 95.81 96 LEU A N 1
ATOM 750 C CA . LEU A 1 96 ? 9.510 5.984 -5.486 1.00 95.81 96 LEU A CA 1
ATOM 751 C C . LEU A 1 96 ? 9.370 4.542 -4.995 1.00 95.81 96 LEU A C 1
ATOM 753 O O . LEU A 1 96 ? 8.250 4.069 -4.838 1.00 95.81 96 LEU A O 1
ATOM 757 N N . LEU A 1 97 ? 10.471 3.838 -4.744 1.00 96.31 97 LEU A N 1
ATOM 758 C CA . LEU A 1 97 ? 10.461 2.438 -4.336 1.00 96.31 97 LEU A CA 1
ATOM 759 C C . LEU A 1 97 ?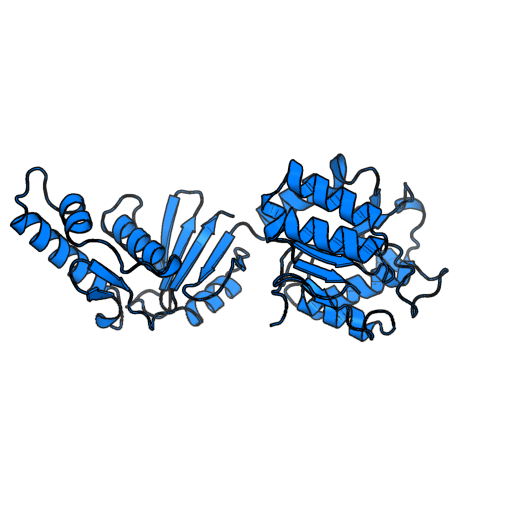 10.427 2.309 -2.806 1.00 96.31 97 LEU A C 1
ATOM 761 O O . LEU A 1 97 ? 11.159 2.985 -2.075 1.00 96.31 97 LEU A O 1
ATOM 765 N N . ALA A 1 98 ? 9.561 1.443 -2.291 1.00 93.75 98 ALA A N 1
ATOM 766 C CA . ALA A 1 98 ? 9.556 1.099 -0.874 1.00 93.75 98 ALA A CA 1
ATOM 767 C C . ALA A 1 98 ? 10.765 0.203 -0.519 1.00 93.75 98 ALA A C 1
ATOM 769 O O . ALA A 1 98 ? 11.221 -0.570 -1.366 1.00 93.75 98 ALA A O 1
ATOM 770 N N . PRO A 1 99 ? 11.291 0.265 0.721 1.00 92.06 99 PRO A N 1
ATOM 771 C CA . PRO A 1 99 ? 12.263 -0.717 1.203 1.00 92.06 99 PRO A CA 1
ATOM 772 C C . PRO A 1 99 ? 11.756 -2.147 0.999 1.00 92.06 99 PRO A C 1
ATOM 774 O O . PRO A 1 99 ? 10.572 -2.403 1.197 1.00 92.06 99 PRO A O 1
ATOM 777 N N . ARG A 1 100 ? 12.647 -3.073 0.615 1.00 93.50 100 ARG A N 1
ATOM 778 C CA . ARG A 1 100 ? 12.302 -4.459 0.227 1.00 93.50 100 ARG A CA 1
ATOM 779 C C . ARG A 1 100 ? 11.307 -4.560 -0.939 1.00 93.50 100 ARG A C 1
ATOM 781 O O . ARG A 1 100 ? 10.703 -5.608 -1.100 1.00 93.50 100 ARG A O 1
ATOM 788 N N . GLY A 1 101 ? 11.083 -3.492 -1.705 1.00 95.62 101 GLY A N 1
ATOM 789 C CA . GLY A 1 101 ? 10.199 -3.513 -2.868 1.00 95.62 101 GLY A CA 1
ATOM 790 C C . GLY A 1 101 ? 10.768 -4.322 -4.036 1.00 95.62 101 GLY A C 1
ATOM 791 O O . GLY A 1 101 ? 11.874 -4.855 -3.975 1.00 95.62 101 GLY A O 1
ATOM 792 N N . LEU A 1 102 ? 10.019 -4.366 -5.130 1.00 97.19 102 LEU A N 1
ATOM 793 C CA . LEU A 1 102 ? 10.410 -4.988 -6.384 1.00 97.19 102 LEU A CA 1
ATOM 794 C C . LEU A 1 102 ? 10.576 -3.921 -7.466 1.00 97.19 102 LEU A C 1
ATOM 796 O O . LEU A 1 102 ? 9.635 -3.194 -7.790 1.00 97.19 102 LEU A O 1
ATOM 800 N N . LEU A 1 103 ? 11.780 -3.848 -8.027 1.00 97.31 103 LEU A N 1
ATOM 801 C CA . LEU A 1 103 ? 12.080 -3.067 -9.220 1.00 97.31 103 LEU A CA 1
ATOM 802 C C . LEU A 1 103 ? 11.972 -3.975 -10.448 1.00 97.31 103 LEU A C 1
ATOM 804 O O . LEU A 1 103 ? 12.764 -4.900 -10.597 1.00 97.31 103 LEU A O 1
ATOM 808 N N . VAL A 1 104 ? 11.024 -3.688 -11.332 1.00 96.56 104 VAL A N 1
ATOM 809 C CA . VAL A 1 104 ? 10.946 -4.278 -12.671 1.00 96.56 104 VAL A CA 1
ATOM 810 C C . VAL A 1 104 ? 11.485 -3.252 -13.660 1.00 96.56 104 VAL A C 1
ATOM 812 O O . VAL A 1 104 ? 11.010 -2.121 -13.693 1.00 96.56 104 VAL A O 1
ATOM 815 N N . GLN A 1 105 ? 12.486 -3.608 -14.451 1.00 95.19 105 GLN A N 1
ATOM 816 C CA . GLN A 1 105 ? 13.164 -2.651 -15.325 1.00 95.19 105 GLN A CA 1
ATOM 817 C C . GLN A 1 105 ? 13.403 -3.256 -16.702 1.00 95.19 105 GLN A C 1
ATOM 819 O O . GLN A 1 105 ? 13.784 -4.420 -16.792 1.00 95.19 105 GLN A O 1
ATOM 824 N N . ASP A 1 106 ? 13.272 -2.483 -17.776 1.00 93.44 106 ASP A N 1
ATOM 825 C CA . ASP A 1 106 ? 13.870 -2.910 -19.041 1.00 93.44 106 ASP A CA 1
ATOM 826 C C . ASP A 1 106 ? 15.385 -3.105 -18.878 1.00 93.44 106 ASP A C 1
ATOM 828 O O . ASP A 1 106 ? 16.084 -2.333 -18.209 1.00 93.44 106 ASP A O 1
ATOM 832 N N . ILE A 1 107 ? 15.918 -4.146 -19.505 1.00 89.19 107 ILE A N 1
ATOM 833 C CA . ILE A 1 107 ? 17.356 -4.387 -19.513 1.00 89.19 107 ILE A CA 1
ATOM 834 C C . ILE A 1 107 ? 18.093 -3.380 -20.405 1.00 89.19 107 ILE A C 1
ATOM 836 O O . ILE A 1 107 ? 19.276 -3.121 -20.195 1.00 89.19 107 ILE A O 1
ATOM 840 N N . GLN A 1 108 ? 17.413 -2.793 -21.389 1.00 89.75 108 GLN A N 1
ATOM 841 C CA . GLN A 1 108 ? 17.981 -1.805 -22.299 1.00 89.75 108 GLN A CA 1
ATOM 842 C C . GLN A 1 108 ? 17.118 -0.545 -22.287 1.00 89.75 108 GLN A C 1
ATOM 844 O O . GLN A 1 108 ? 16.048 -0.535 -22.867 1.00 89.75 108 GLN A O 1
ATOM 849 N N . LEU A 1 109 ? 17.610 0.515 -21.642 1.00 92.75 109 LEU A N 1
ATOM 850 C CA . LEU A 1 109 ? 16.930 1.811 -21.563 1.00 92.75 109 LEU A CA 1
ATOM 851 C C . LEU A 1 109 ? 17.666 2.836 -22.436 1.00 92.75 109 LEU A C 1
ATOM 853 O O . LEU A 1 109 ? 18.559 3.544 -21.966 1.00 92.75 109 LEU A O 1
ATOM 857 N N . GLU A 1 110 ? 17.304 2.917 -23.712 1.00 90.25 110 GLU A N 1
ATOM 858 C CA . GLU A 1 110 ? 17.948 3.760 -24.730 1.00 90.25 110 GLU A CA 1
ATOM 859 C C . GLU A 1 110 ? 17.806 5.258 -24.443 1.00 90.25 110 GLU A C 1
ATOM 861 O O . GLU A 1 110 ? 18.620 6.079 -24.871 1.00 90.25 110 GLU A O 1
ATOM 866 N N . THR A 1 111 ? 16.782 5.638 -23.684 1.00 90.94 111 THR A N 1
ATOM 867 C CA . THR A 1 111 ? 16.537 7.031 -23.293 1.00 90.94 111 THR A CA 1
ATOM 868 C C . THR A 1 111 ? 17.512 7.549 -22.230 1.00 90.94 111 THR A C 1
ATOM 870 O O . THR A 1 111 ? 17.585 8.761 -22.003 1.00 90.94 111 THR A O 1
ATOM 873 N N . LEU A 1 112 ? 18.279 6.668 -21.573 1.00 93.31 112 LEU A N 1
ATOM 874 C CA . LEU A 1 112 ? 19.322 7.058 -20.621 1.00 93.31 112 LEU A CA 1
ATOM 875 C C . LEU A 1 112 ? 20.592 7.480 -21.370 1.00 93.31 112 LEU A C 1
ATOM 877 O O . LEU A 1 112 ? 21.466 6.673 -21.670 1.00 93.31 112 LEU A O 1
ATOM 881 N N . ARG A 1 113 ? 20.734 8.784 -21.627 1.00 89.69 113 ARG A N 1
ATOM 882 C CA . ARG A 1 113 ? 21.773 9.358 -22.509 1.00 89.69 113 ARG A CA 1
ATOM 883 C C . ARG A 1 113 ? 23.211 9.163 -22.026 1.00 89.69 113 ARG A C 1
ATOM 885 O O . ARG A 1 113 ? 24.148 9.378 -22.789 1.00 89.69 113 ARG A O 1
ATOM 892 N N . PHE A 1 114 ? 23.395 8.823 -20.755 1.00 92.19 114 PHE A N 1
ATOM 893 C CA . PHE A 1 114 ? 24.709 8.566 -20.166 1.00 92.19 114 PHE A CA 1
ATOM 894 C C . PHE A 1 114 ? 25.172 7.108 -20.341 1.00 92.19 114 PHE A C 1
ATOM 896 O O . PHE A 1 114 ? 26.352 6.820 -20.122 1.00 92.19 114 PHE A O 1
ATOM 903 N N . ILE A 1 115 ? 24.281 6.212 -20.780 1.00 90.00 115 ILE A N 1
ATOM 904 C CA . ILE A 1 115 ? 24.601 4.834 -21.158 1.00 90.00 115 ILE A CA 1
ATOM 905 C C . ILE A 1 115 ? 24.782 4.785 -22.677 1.00 90.00 115 ILE A C 1
ATOM 907 O O . ILE A 1 115 ? 23.936 5.241 -23.440 1.00 90.00 115 ILE A O 1
ATOM 911 N N . GLY A 1 116 ? 25.920 4.256 -23.128 1.00 85.50 116 GLY A N 1
ATOM 912 C CA . GLY A 1 116 ? 26.155 4.057 -24.562 1.00 85.50 116 GLY A CA 1
ATOM 913 C C . GLY A 1 116 ? 25.395 2.832 -25.091 1.00 85.50 116 GLY A C 1
ATOM 914 O O . GLY A 1 116 ? 25.177 1.899 -24.319 1.00 85.50 116 GLY A O 1
ATOM 915 N N . PRO A 1 117 ? 25.065 2.768 -26.394 1.00 82.44 117 PRO A N 1
ATOM 916 C CA . PRO A 1 117 ? 24.308 1.650 -26.975 1.00 82.44 117 PRO A CA 1
ATOM 917 C C . PRO A 1 117 ? 24.986 0.283 -26.764 1.00 82.44 117 PRO A C 1
ATOM 919 O O . PRO A 1 117 ? 24.321 -0.704 -26.460 1.00 82.44 117 PRO A O 1
ATOM 922 N N . ASP A 1 118 ? 26.321 0.233 -26.802 1.00 84.25 118 ASP A N 1
ATOM 923 C CA . ASP A 1 118 ? 27.099 -0.999 -26.578 1.00 84.25 118 ASP A CA 1
ATOM 924 C C . ASP A 1 118 ? 27.292 -1.348 -25.089 1.00 84.25 118 ASP A C 1
ATOM 926 O O . ASP A 1 118 ? 27.904 -2.359 -24.743 1.00 84.25 118 ASP A O 1
ATOM 930 N N . ARG A 1 119 ? 26.777 -0.503 -24.190 1.00 85.75 119 ARG A N 1
ATOM 931 C CA . ARG A 1 119 ? 26.902 -0.619 -22.731 1.00 85.75 119 ARG A CA 1
ATOM 932 C C . ARG A 1 119 ? 25.542 -0.756 -22.053 1.00 85.75 119 ARG A C 1
ATOM 934 O O . ARG A 1 119 ? 25.403 -0.413 -20.887 1.00 85.75 119 ARG A O 1
ATOM 941 N N . TRP A 1 120 ? 24.540 -1.278 -22.764 1.00 84.19 120 TRP A N 1
ATOM 942 C CA . TRP A 1 120 ? 23.181 -1.494 -22.246 1.00 84.19 120 TRP A CA 1
ATOM 943 C C . TRP A 1 120 ? 23.157 -2.226 -20.894 1.00 84.19 120 TRP A C 1
ATOM 945 O O . TRP A 1 120 ? 22.316 -1.928 -20.058 1.00 84.19 120 TRP A O 1
ATOM 955 N N . TRP A 1 121 ? 24.118 -3.117 -20.635 1.00 82.62 121 TRP A N 1
ATOM 956 C CA . TRP A 1 121 ? 24.260 -3.844 -19.370 1.00 82.62 121 TRP A CA 1
ATOM 957 C C . TRP A 1 121 ? 24.539 -2.931 -18.160 1.00 82.62 121 TRP A C 1
ATOM 959 O O . TRP A 1 121 ? 24.350 -3.359 -17.022 1.00 82.62 121 TRP A O 1
ATOM 969 N N . GLU A 1 122 ? 24.951 -1.672 -18.355 1.00 88.25 122 GLU A N 1
ATOM 970 C CA . GLU A 1 122 ? 25.129 -0.694 -17.269 1.00 88.25 122 GLU A CA 1
ATOM 971 C C . GLU A 1 122 ? 23.812 -0.402 -16.530 1.00 88.25 122 GLU A C 1
ATOM 973 O O . GLU A 1 122 ? 23.836 -0.074 -15.343 1.00 88.25 122 GLU A O 1
ATOM 978 N N . THR A 1 123 ? 22.653 -0.606 -17.167 1.00 89.94 123 THR A N 1
ATOM 979 C CA . THR A 1 123 ? 21.333 -0.503 -16.517 1.00 89.94 123 THR A CA 1
ATOM 980 C C . THR A 1 123 ? 21.174 -1.497 -15.356 1.00 89.94 123 THR A C 1
ATOM 982 O O . THR A 1 123 ? 20.494 -1.192 -14.372 1.00 89.94 123 THR A O 1
ATOM 985 N N . ILE A 1 124 ? 21.842 -2.655 -15.421 1.00 87.12 124 ILE A N 1
ATOM 986 C CA . ILE A 1 124 ? 21.867 -3.671 -14.358 1.00 87.12 124 ILE A CA 1
ATOM 987 C C . ILE A 1 124 ? 22.687 -3.159 -13.168 1.00 87.12 124 ILE A C 1
ATOM 989 O O . ILE A 1 124 ? 22.274 -3.282 -12.013 1.00 87.12 124 ILE A O 1
ATOM 993 N N . TYR A 1 125 ? 23.828 -2.516 -13.434 1.00 88.31 125 TYR A N 1
ATOM 994 C CA . TYR A 1 125 ? 24.641 -1.886 -12.391 1.00 88.31 125 TYR A CA 1
ATOM 995 C C . TYR A 1 125 ? 23.906 -0.729 -11.709 1.00 88.31 125 TYR A C 1
ATOM 997 O O . TYR A 1 125 ? 24.038 -0.553 -10.495 1.00 88.31 125 TYR A O 1
ATOM 1005 N N . LEU A 1 126 ? 23.089 0.031 -12.445 1.00 92.06 126 LEU A N 1
ATOM 1006 C CA . LEU A 1 126 ? 22.229 1.056 -11.848 1.00 92.06 126 LEU A CA 1
ATOM 1007 C C . LEU A 1 126 ? 21.194 0.450 -10.898 1.00 92.06 126 LEU A C 1
ATOM 1009 O O . LEU A 1 126 ? 21.037 0.949 -9.785 1.00 92.06 126 LEU A O 1
ATOM 1013 N N . ALA A 1 127 ? 20.534 -0.643 -11.288 1.00 92.19 127 ALA A N 1
ATOM 1014 C CA . ALA A 1 127 ? 19.601 -1.347 -10.411 1.00 92.19 127 ALA A CA 1
ATOM 1015 C C . ALA A 1 127 ? 20.304 -1.875 -9.144 1.00 92.19 127 ALA A C 1
ATOM 1017 O O . ALA A 1 127 ? 19.808 -1.689 -8.033 1.00 92.19 127 ALA A O 1
ATOM 1018 N N . ASN A 1 128 ? 21.516 -2.425 -9.267 1.00 89.19 128 ASN A N 1
ATOM 1019 C CA . ASN A 1 128 ? 22.331 -2.808 -8.108 1.00 89.19 128 ASN A CA 1
ATOM 1020 C C . ASN A 1 128 ? 22.765 -1.608 -7.247 1.00 89.19 128 ASN A C 1
ATOM 1022 O O . ASN A 1 128 ? 22.816 -1.719 -6.022 1.00 89.19 128 ASN A O 1
ATOM 1026 N N . THR A 1 129 ? 23.016 -0.447 -7.854 1.00 92.38 129 THR A N 1
ATOM 1027 C CA . THR A 1 129 ? 23.279 0.800 -7.119 1.00 92.38 129 THR A CA 1
ATOM 1028 C C . THR A 1 129 ? 22.056 1.207 -6.300 1.00 92.38 129 THR A C 1
ATOM 1030 O O . THR A 1 129 ? 22.189 1.502 -5.115 1.00 92.38 129 THR A O 1
ATOM 1033 N N . VAL A 1 130 ? 20.855 1.141 -6.891 1.00 94.62 130 VAL A N 1
ATOM 1034 C CA . VAL A 1 130 ? 19.588 1.356 -6.174 1.00 94.62 130 VAL A CA 1
ATOM 1035 C C . VAL A 1 130 ? 19.463 0.376 -5.009 1.00 94.62 130 VAL A C 1
ATOM 1037 O O . VAL A 1 130 ? 19.169 0.810 -3.899 1.00 94.62 130 VAL A O 1
ATOM 1040 N N . ARG A 1 131 ? 19.759 -0.918 -5.208 1.00 92.62 131 ARG A N 1
ATOM 1041 C CA . ARG A 1 131 ? 19.743 -1.917 -4.123 1.00 92.62 131 ARG A CA 1
ATOM 1042 C C . ARG A 1 131 ? 20.676 -1.543 -2.973 1.00 92.62 131 ARG A C 1
ATOM 1044 O O . ARG A 1 131 ? 20.254 -1.563 -1.818 1.00 92.62 131 ARG A O 1
ATOM 1051 N N . GLY A 1 132 ? 21.910 -1.150 -3.291 1.00 91.56 132 GLY A N 1
ATOM 1052 C CA . GLY A 1 132 ? 22.917 -0.744 -2.308 1.00 91.56 132 GLY A CA 1
ATOM 1053 C C . GLY A 1 132 ? 22.503 0.462 -1.459 1.00 91.56 132 GLY A C 1
ATOM 1054 O O . GLY A 1 132 ? 22.903 0.560 -0.301 1.00 91.56 132 GLY A O 1
ATOM 1055 N N . MET A 1 133 ? 21.645 1.346 -1.981 1.00 94.69 133 MET A N 1
ATOM 1056 C CA . MET A 1 133 ? 21.151 2.519 -1.247 1.00 94.69 133 MET A CA 1
ATOM 1057 C C . MET A 1 133 ? 20.163 2.185 -0.116 1.00 94.69 133 MET A C 1
ATOM 1059 O O . MET A 1 133 ? 19.935 3.035 0.742 1.00 94.69 133 MET A O 1
ATOM 1063 N N . TYR A 1 134 ? 19.595 0.975 -0.080 1.00 90.38 134 TYR A N 1
ATOM 1064 C CA . TYR A 1 134 ? 18.687 0.535 0.991 1.00 90.38 134 TYR A CA 1
ATOM 1065 C C . TYR A 1 134 ? 19.381 -0.254 2.111 1.00 90.38 134 TYR A C 1
ATOM 1067 O O . TYR A 1 134 ? 18.707 -0.662 3.059 1.00 90.38 134 TYR A O 1
ATOM 1075 N N . ALA A 1 135 ? 20.700 -0.460 2.018 1.00 87.06 135 ALA A N 1
ATOM 1076 C CA . ALA A 1 135 ? 21.517 -1.175 2.999 1.00 87.06 135 ALA A CA 1
ATOM 1077 C C . ALA A 1 135 ? 20.885 -2.507 3.458 1.00 87.06 135 ALA A C 1
ATOM 1079 O O . ALA A 1 135 ? 20.934 -3.495 2.732 1.00 87.06 135 ALA A O 1
ATOM 1080 N N . GLU A 1 136 ? 20.277 -2.534 4.646 1.00 84.44 136 GLU A N 1
ATOM 1081 C CA . GLU A 1 136 ? 19.723 -3.729 5.298 1.00 84.44 136 GLU A CA 1
ATOM 1082 C C . GLU A 1 136 ? 18.385 -4.208 4.709 1.00 84.44 136 GLU A C 1
ATOM 1084 O O . GLU A 1 136 ? 17.947 -5.325 4.982 1.00 84.44 136 GLU A O 1
ATOM 1089 N N . ARG A 1 137 ? 17.717 -3.386 3.888 1.00 88.12 137 ARG A N 1
ATOM 1090 C CA . ARG A 1 137 ? 16.393 -3.690 3.313 1.00 88.12 137 ARG A CA 1
ATOM 1091 C C . ARG A 1 137 ? 16.374 -3.565 1.780 1.00 88.12 137 ARG A C 1
ATOM 1093 O O . ARG A 1 137 ? 15.530 -2.835 1.246 1.00 88.12 137 ARG A O 1
ATOM 1100 N N . PRO A 1 138 ? 17.292 -4.237 1.058 1.00 91.69 138 PRO A N 1
ATOM 1101 C CA . PRO A 1 138 ? 17.442 -4.053 -0.377 1.00 91.69 138 PRO A CA 1
ATOM 1102 C C . PRO A 1 138 ? 16.196 -4.531 -1.139 1.00 91.69 138 PRO A C 1
ATOM 1104 O O . PRO A 1 138 ? 15.627 -5.565 -0.782 1.00 91.69 138 PRO A O 1
ATOM 1107 N N . PRO A 1 139 ? 15.770 -3.815 -2.193 1.00 93.62 139 PRO A N 1
ATOM 1108 C CA . PRO A 1 139 ? 14.768 -4.320 -3.116 1.00 93.62 139 PRO A CA 1
ATOM 1109 C C . PRO A 1 139 ? 15.267 -5.541 -3.903 1.00 93.62 139 PRO A C 1
ATOM 1111 O O . PRO A 1 139 ? 16.474 -5.759 -4.074 1.00 93.62 139 PRO A O 1
ATOM 1114 N N . ALA A 1 140 ? 14.313 -6.321 -4.404 1.00 93.31 140 ALA A N 1
ATOM 1115 C CA . ALA A 1 140 ? 14.546 -7.295 -5.463 1.00 93.31 140 ALA A CA 1
ATOM 1116 C C . ALA A 1 140 ? 14.495 -6.607 -6.837 1.00 93.31 140 ALA A C 1
ATOM 1118 O O . ALA A 1 140 ? 13.895 -5.537 -6.984 1.00 93.31 140 ALA A O 1
ATOM 1119 N N . CYS A 1 141 ? 15.115 -7.224 -7.842 1.00 92.62 141 CYS A N 1
ATOM 1120 C CA . CYS A 1 141 ? 15.117 -6.721 -9.212 1.00 92.62 141 CYS A CA 1
ATOM 1121 C C . CYS A 1 141 ? 14.707 -7.822 -10.185 1.00 92.62 141 CYS A C 1
ATOM 1123 O O . CYS A 1 141 ? 15.170 -8.949 -10.063 1.00 92.62 141 CYS A O 1
ATOM 1125 N N . VAL A 1 142 ? 13.873 -7.464 -11.155 1.00 93.19 142 VAL A N 1
ATOM 1126 C CA . VAL A 1 142 ? 13.520 -8.279 -12.318 1.00 93.19 142 VAL A CA 1
ATOM 1127 C C . VAL A 1 142 ? 13.753 -7.424 -13.553 1.00 93.19 142 VAL A C 1
ATOM 1129 O O . VAL A 1 142 ? 13.416 -6.240 -13.573 1.00 93.19 142 VAL A O 1
ATOM 1132 N N . PHE A 1 143 ? 14.328 -8.017 -14.588 1.00 92.31 143 PHE A N 1
ATOM 1133 C CA . PHE A 1 143 ? 14.620 -7.339 -15.838 1.00 92.31 143 PHE A CA 1
ATOM 1134 C C . PHE A 1 143 ? 13.736 -7.875 -16.953 1.00 92.31 143 PHE A C 1
ATOM 1136 O O . PHE A 1 143 ? 13.494 -9.075 -17.044 1.00 92.31 143 PHE A O 1
ATOM 1143 N N . LEU A 1 144 ? 13.267 -6.991 -17.822 1.00 91.69 144 LEU A N 1
ATOM 1144 C CA . LEU A 1 144 ? 12.508 -7.351 -19.010 1.00 91.69 144 LEU A CA 1
ATOM 1145 C C . LEU A 1 144 ? 13.407 -7.254 -20.237 1.00 91.69 144 LEU A C 1
ATOM 1147 O O . LEU A 1 144 ? 14.249 -6.366 -20.325 1.00 91.69 144 LEU A O 1
ATOM 1151 N N . SER A 1 145 ? 13.241 -8.158 -21.200 1.00 89.31 145 SER A N 1
ATOM 1152 C CA . SER A 1 145 ? 13.959 -8.057 -22.467 1.00 89.31 145 SER A CA 1
ATOM 1153 C C . SER A 1 145 ? 13.213 -8.634 -23.665 1.00 89.31 145 SER A C 1
ATOM 1155 O O . SER A 1 145 ? 12.394 -9.539 -23.543 1.00 89.31 145 SER A O 1
ATOM 1157 N N . ASN A 1 146 ? 13.559 -8.127 -24.848 1.00 86.69 146 ASN A N 1
ATOM 1158 C CA . ASN A 1 146 ? 13.092 -8.615 -26.146 1.00 86.69 146 ASN A CA 1
ATOM 1159 C C . ASN A 1 146 ? 13.922 -9.782 -26.707 1.00 86.69 146 ASN A C 1
ATOM 1161 O O . ASN A 1 146 ? 13.575 -10.319 -27.756 1.00 86.69 146 ASN A O 1
ATOM 1165 N N . LYS A 1 147 ? 15.052 -10.152 -26.082 1.00 81.75 147 LYS A N 1
ATOM 1166 C CA . LYS A 1 147 ? 15.839 -11.320 -26.522 1.00 81.75 147 LYS A CA 1
ATOM 1167 C C . LYS A 1 147 ? 15.575 -12.506 -25.602 1.00 81.75 147 LYS A C 1
ATOM 1169 O O . LYS A 1 147 ? 15.544 -12.370 -24.382 1.00 81.75 147 LYS A O 1
ATOM 1174 N N . ARG A 1 148 ? 15.405 -13.690 -26.188 1.00 75.12 148 ARG A N 1
ATOM 1175 C CA . ARG A 1 148 ? 15.304 -14.954 -25.444 1.00 75.12 148 ARG A CA 1
ATOM 1176 C C . ARG A 1 148 ? 16.696 -15.484 -25.097 1.00 75.12 148 ARG A C 1
ATOM 1178 O O . ARG A 1 148 ? 17.662 -15.209 -25.804 1.00 75.12 148 ARG A O 1
ATOM 1185 N N . GLY A 1 149 ? 16.783 -16.301 -24.048 1.00 64.94 149 GLY A N 1
ATOM 1186 C CA . GLY A 1 149 ? 17.985 -17.096 -23.765 1.00 64.94 149 GLY A CA 1
ATOM 1187 C C . GLY A 1 149 ? 19.165 -16.311 -23.187 1.00 64.94 149 GLY A C 1
ATOM 1188 O O . GLY A 1 149 ? 20.312 -16.708 -23.387 1.00 64.94 149 GLY A O 1
ATOM 1189 N N . PHE A 1 150 ? 18.900 -15.233 -22.441 1.00 65.94 150 PHE A N 1
ATOM 1190 C CA . PHE A 1 150 ? 19.937 -14.369 -21.865 1.00 65.94 150 PHE A CA 1
ATOM 1191 C C . PHE A 1 150 ? 20.984 -15.098 -21.008 1.00 65.94 150 PHE A C 1
ATOM 1193 O O . PHE A 1 150 ? 22.126 -14.644 -20.939 1.00 65.94 150 PHE A O 1
ATOM 1200 N N . ASN A 1 151 ? 20.641 -16.264 -20.452 1.00 57.91 151 ASN A N 1
ATOM 1201 C CA . ASN A 1 151 ? 21.546 -17.156 -19.718 1.00 57.91 151 ASN A CA 1
ATOM 1202 C C . ASN A 1 151 ? 22.849 -17.478 -20.475 1.00 57.91 151 ASN A C 1
ATOM 1204 O O . ASN A 1 151 ? 23.866 -17.725 -19.835 1.00 57.91 151 ASN A O 1
ATOM 1208 N N . ALA A 1 152 ? 22.837 -17.473 -21.814 1.00 50.97 152 ALA A N 1
ATOM 1209 C CA . ALA A 1 152 ? 24.003 -17.794 -22.643 1.00 50.97 152 ALA A CA 1
ATOM 1210 C C . ALA A 1 152 ? 24.896 -16.581 -22.982 1.00 50.97 152 ALA A C 1
ATOM 1212 O O . ALA A 1 152 ? 26.016 -16.758 -23.455 1.00 50.97 152 ALA A O 1
ATOM 1213 N N . THR A 1 153 ? 24.409 -15.357 -22.761 1.00 57.25 153 THR A N 1
ATOM 1214 C CA . THR A 1 153 ? 25.062 -14.101 -23.187 1.00 57.25 153 THR A CA 1
ATOM 1215 C C . THR A 1 153 ? 25.791 -13.367 -22.068 1.00 57.25 153 THR A C 1
ATOM 1217 O O . THR A 1 153 ? 26.527 -12.420 -22.344 1.00 57.25 153 THR A O 1
ATOM 1220 N N . PHE A 1 154 ? 25.605 -13.769 -20.810 1.00 63.47 154 PHE A N 1
ATOM 1221 C CA . PHE A 1 154 ? 26.225 -13.084 -19.681 1.00 63.47 154 PHE A CA 1
ATOM 1222 C C . PHE A 1 154 ? 27.622 -13.627 -19.373 1.00 63.47 154 PHE A C 1
ATOM 1224 O O . PHE A 1 154 ? 27.818 -14.818 -19.134 1.00 63.47 154 PHE A O 1
ATOM 1231 N N . GLY A 1 155 ? 28.607 -12.727 -19.360 1.00 61.28 155 GLY A N 1
ATOM 1232 C CA . GLY A 1 155 ? 29.965 -13.034 -18.917 1.00 61.28 155 GLY A CA 1
ATOM 1233 C C . GLY A 1 155 ? 30.050 -13.256 -17.401 1.00 61.28 155 GLY A C 1
ATOM 1234 O O . GLY A 1 155 ? 29.170 -12.845 -16.643 1.00 61.28 155 GLY A O 1
ATOM 1235 N N . ARG A 1 156 ? 31.158 -13.859 -16.939 1.00 62.69 156 ARG A N 1
ATOM 1236 C CA . ARG A 1 156 ? 31.452 -14.073 -15.502 1.00 62.69 156 ARG A CA 1
ATOM 1237 C C . ARG A 1 156 ? 31.348 -12.796 -14.658 1.00 62.69 156 ARG A C 1
ATOM 1239 O O . ARG A 1 156 ? 31.074 -12.887 -13.467 1.00 62.69 156 ARG A O 1
ATOM 1246 N N . GLU A 1 157 ? 31.558 -11.632 -15.264 1.00 63.50 157 GLU A N 1
ATOM 1247 C CA . GLU A 1 157 ? 31.550 -10.330 -14.594 1.00 63.50 157 GLU A CA 1
ATOM 1248 C C . GLU A 1 157 ? 30.180 -9.976 -14.000 1.00 63.50 157 GLU A C 1
ATOM 1250 O O . GLU A 1 157 ? 30.113 -9.543 -12.852 1.00 63.50 157 GLU A O 1
ATOM 1255 N N . LEU A 1 158 ? 29.081 -10.253 -14.707 1.00 65.75 158 LEU A N 1
ATOM 1256 C CA . LEU A 1 158 ? 27.735 -9.961 -14.200 1.00 65.75 158 LEU A CA 1
ATOM 1257 C C . LEU A 1 158 ? 27.334 -10.915 -13.066 1.00 65.75 158 LEU A C 1
ATOM 1259 O O . LEU A 1 158 ? 26.820 -10.477 -12.039 1.00 65.75 158 LEU A O 1
ATOM 1263 N N . LEU A 1 159 ? 27.693 -12.197 -13.176 1.00 69.69 159 LEU A N 1
ATOM 1264 C CA . LEU A 1 159 ? 27.536 -13.154 -12.074 1.00 69.69 159 LEU A CA 1
ATOM 1265 C C . LEU A 1 159 ? 28.350 -12.733 -10.838 1.00 69.69 159 LEU A C 1
ATOM 1267 O O . LEU A 1 159 ? 27.879 -12.861 -9.710 1.00 69.69 159 LEU A O 1
ATOM 1271 N N . SER A 1 160 ? 29.560 -12.192 -11.036 1.00 66.25 160 SER A N 1
ATOM 1272 C CA . SER A 1 160 ? 30.444 -11.772 -9.938 1.00 66.25 160 SER A CA 1
ATOM 1273 C C . SER A 1 160 ? 29.918 -10.578 -9.136 1.00 66.25 160 SER A C 1
ATOM 1275 O O . SER A 1 160 ? 30.293 -10.414 -7.977 1.00 66.25 160 SER A O 1
ATOM 1277 N N . VAL A 1 161 ? 29.007 -9.788 -9.713 1.00 62.88 161 VAL A N 1
ATOM 1278 C CA . VAL A 1 161 ? 28.311 -8.687 -9.024 1.00 62.88 161 VAL A CA 1
ATOM 1279 C C . VAL A 1 161 ? 26.923 -9.091 -8.513 1.00 62.88 161 VAL A C 1
ATOM 1281 O O . VAL A 1 161 ? 26.115 -8.233 -8.162 1.00 62.88 161 VAL A O 1
ATOM 1284 N N . GLY A 1 162 ? 26.652 -10.400 -8.439 1.00 63.59 162 GLY A N 1
ATOM 1285 C CA . GLY A 1 162 ? 25.455 -10.962 -7.811 1.00 63.59 162 GLY A CA 1
ATOM 1286 C C . GLY A 1 162 ? 24.192 -10.892 -8.666 1.00 63.59 162 GLY A C 1
ATOM 1287 O O . GLY A 1 162 ? 23.095 -10.939 -8.113 1.00 63.59 162 GLY A O 1
ATOM 1288 N N . PHE A 1 163 ? 24.332 -10.743 -9.985 1.00 73.50 163 PHE A N 1
ATOM 1289 C CA . PHE A 1 163 ? 23.213 -10.815 -10.919 1.00 73.50 163 PHE A CA 1
ATOM 1290 C C . PHE A 1 163 ? 22.874 -12.269 -11.253 1.00 73.50 163 PHE A C 1
ATOM 1292 O O . PHE A 1 163 ? 23.769 -13.063 -11.552 1.00 73.50 163 PHE A O 1
ATOM 1299 N N . ASP A 1 164 ? 21.585 -12.600 -11.251 1.00 76.88 164 ASP A N 1
ATOM 1300 C CA . ASP A 1 164 ? 21.083 -13.907 -11.651 1.00 76.88 164 ASP A CA 1
ATOM 1301 C C . ASP A 1 164 ? 20.406 -13.802 -13.027 1.00 76.88 164 ASP A C 1
ATOM 1303 O O . ASP A 1 164 ? 19.415 -13.091 -13.171 1.00 76.88 164 ASP A O 1
ATOM 1307 N N . PRO A 1 165 ? 20.890 -14.511 -14.062 1.00 74.94 165 PRO A N 1
ATOM 1308 C CA . PRO A 1 165 ? 20.238 -14.536 -15.370 1.00 74.94 165 PRO A CA 1
ATOM 1309 C C . PRO A 1 165 ? 18.761 -14.960 -15.337 1.00 74.94 165 PRO A C 1
ATOM 1311 O O . PRO A 1 165 ? 18.010 -14.599 -16.241 1.00 74.94 165 PRO A O 1
ATOM 1314 N N . ARG A 1 166 ? 18.331 -15.684 -14.292 1.00 77.88 166 ARG A N 1
ATOM 1315 C CA . ARG A 1 166 ? 16.924 -16.051 -14.062 1.00 77.88 166 ARG A CA 1
ATOM 1316 C C . ARG A 1 166 ? 16.031 -14.856 -13.727 1.00 77.88 166 ARG A C 1
ATOM 1318 O O . ARG A 1 166 ? 14.820 -14.970 -13.872 1.00 77.88 166 ARG A O 1
ATOM 1325 N N . ASP A 1 167 ? 16.616 -13.727 -13.338 1.00 83.12 167 ASP A N 1
ATOM 1326 C CA . ASP A 1 167 ? 15.890 -12.482 -13.091 1.00 83.12 167 ASP A CA 1
ATOM 1327 C C . ASP A 1 167 ? 15.525 -11.761 -14.402 1.00 83.12 167 ASP A C 1
ATOM 1329 O O . ASP A 1 167 ? 14.841 -10.741 -14.360 1.00 83.12 167 ASP A O 1
ATOM 1333 N N . VAL A 1 168 ? 15.961 -12.260 -15.571 1.00 87.94 168 VAL A N 1
ATOM 1334 C CA . VAL A 1 168 ? 15.592 -11.712 -16.886 1.00 87.94 168 VAL A CA 1
ATOM 1335 C C . VAL A 1 168 ? 14.423 -12.482 -17.482 1.00 87.94 168 VAL A C 1
ATOM 1337 O O . VAL A 1 168 ? 14.540 -13.660 -17.819 1.00 87.94 168 VAL A O 1
ATOM 1340 N N . LEU A 1 169 ? 13.315 -11.783 -17.695 1.00 88.88 169 LEU A N 1
ATOM 1341 C CA . LEU A 1 169 ? 12.107 -12.309 -18.315 1.00 88.88 169 LEU A CA 1
ATOM 1342 C C . LEU A 1 169 ? 11.931 -11.759 -19.728 1.00 88.88 169 LEU A C 1
ATOM 1344 O O . LEU A 1 169 ? 12.263 -10.608 -20.028 1.00 88.88 169 LEU A O 1
ATOM 1348 N N . HIS A 1 170 ? 11.368 -12.582 -20.609 1.00 89.50 170 HIS A N 1
ATOM 1349 C CA . HIS A 1 170 ? 11.038 -12.144 -21.955 1.00 89.50 170 HIS A CA 1
ATOM 1350 C C . HIS A 1 170 ? 9.761 -11.292 -21.955 1.00 89.50 170 HIS A C 1
ATOM 1352 O O . HIS A 1 170 ? 8.764 -11.669 -21.340 1.00 89.50 170 HIS A O 1
ATOM 1358 N N . LYS A 1 171 ? 9.742 -10.176 -22.694 1.00 88.81 171 LYS A N 1
ATOM 1359 C CA . LYS A 1 171 ? 8.582 -9.263 -22.756 1.00 88.81 171 LYS A CA 1
ATOM 1360 C C . LYS A 1 171 ? 7.320 -9.915 -23.333 1.00 88.81 171 LYS A C 1
ATOM 1362 O O . LYS A 1 171 ? 6.207 -9.544 -22.971 1.00 88.81 171 LYS A O 1
ATOM 1367 N N . ASP A 1 172 ? 7.469 -10.940 -24.170 1.00 85.94 172 ASP A N 1
ATOM 1368 C CA . ASP A 1 172 ? 6.310 -11.712 -24.643 1.00 85.94 172 ASP A CA 1
ATOM 1369 C C . ASP A 1 172 ? 5.706 -12.651 -23.604 1.00 85.94 172 ASP A C 1
ATOM 1371 O O . ASP A 1 172 ? 4.547 -13.029 -23.747 1.00 85.94 172 ASP A O 1
ATOM 1375 N N . GLU A 1 173 ? 6.448 -12.964 -22.547 1.00 83.75 173 GLU A N 1
ATOM 1376 C CA . GLU A 1 173 ? 6.073 -13.923 -21.509 1.00 83.75 173 GLU A CA 1
ATOM 1377 C C . GLU A 1 173 ? 5.628 -13.203 -20.225 1.00 83.75 173 GLU A C 1
ATOM 1379 O O . GLU A 1 173 ? 5.534 -13.816 -19.170 1.00 83.75 173 GLU A O 1
ATOM 1384 N N . ILE A 1 174 ? 5.319 -11.899 -20.287 1.00 83.38 174 ILE A N 1
ATOM 1385 C CA . ILE A 1 174 ? 4.894 -11.107 -19.117 1.00 83.38 174 ILE A CA 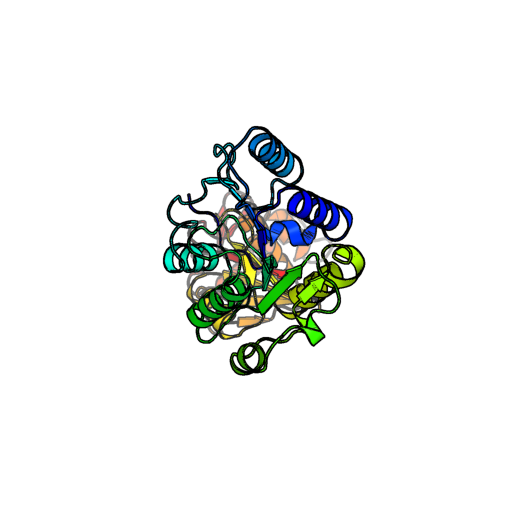1
ATOM 1386 C C . ILE A 1 174 ? 3.686 -11.747 -18.404 1.00 83.38 174 ILE A C 1
ATOM 1388 O O . ILE A 1 174 ? 3.633 -11.757 -17.177 1.00 83.38 174 ILE A O 1
ATOM 1392 N N . ASP A 1 175 ? 2.732 -12.306 -19.149 1.00 85.12 175 ASP A N 1
ATOM 1393 C CA . ASP A 1 175 ? 1.559 -12.954 -18.549 1.00 85.12 175 ASP A CA 1
ATOM 1394 C C . ASP A 1 175 ? 1.912 -14.275 -17.844 1.00 85.12 175 AS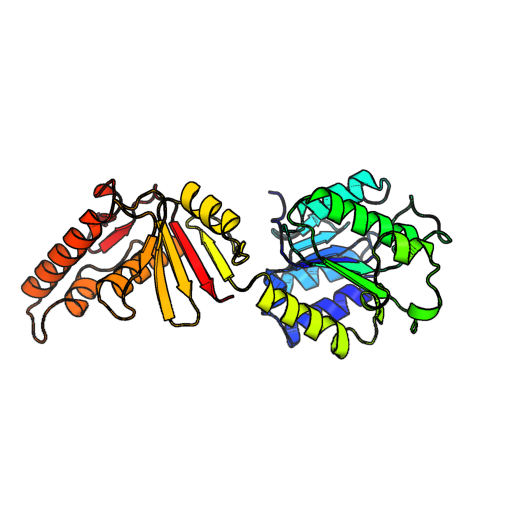P A C 1
ATOM 1396 O O . ASP A 1 175 ? 1.532 -14.505 -16.700 1.00 85.12 175 ASP A O 1
ATOM 1400 N N . GLU A 1 176 ? 2.694 -15.131 -18.499 1.00 88.12 176 GLU A N 1
ATOM 1401 C CA . GLU A 1 176 ? 2.999 -16.477 -18.000 1.00 88.12 176 GLU A CA 1
ATOM 1402 C C . GLU A 1 176 ? 4.148 -16.502 -16.981 1.00 88.12 176 GLU A C 1
ATOM 1404 O O . GLU A 1 176 ? 4.195 -17.398 -16.142 1.00 88.12 176 GLU A O 1
ATOM 1409 N N . ALA A 1 177 ? 5.054 -15.522 -17.028 1.00 88.00 177 ALA A N 1
ATOM 1410 C CA . ALA A 1 177 ? 6.260 -15.479 -16.205 1.00 88.00 177 ALA A CA 1
ATOM 1411 C C . ALA A 1 177 ? 6.270 -14.315 -15.205 1.00 88.00 177 ALA A C 1
ATOM 1413 O O . ALA A 1 177 ? 6.505 -14.542 -14.020 1.00 88.00 177 ALA A O 1
ATOM 1414 N N . LEU A 1 178 ? 6.003 -13.074 -15.637 1.00 90.81 178 LEU A N 1
ATOM 1415 C CA . LEU A 1 178 ? 6.100 -11.922 -14.728 1.00 90.81 178 LEU A CA 1
ATOM 1416 C C . LEU A 1 178 ? 4.945 -11.904 -13.727 1.00 90.81 178 LEU A C 1
ATOM 1418 O O . LEU A 1 178 ? 5.180 -11.702 -12.540 1.00 90.81 178 LEU A O 1
ATOM 1422 N N . LEU A 1 179 ? 3.705 -12.116 -14.174 1.00 92.56 179 LEU A N 1
ATOM 1423 C CA . LEU A 1 179 ? 2.543 -12.010 -13.293 1.00 92.56 179 LEU A CA 1
ATOM 1424 C C . LEU A 1 179 ? 2.603 -12.967 -12.081 1.00 92.56 179 LEU A C 1
ATOM 1426 O O . LEU A 1 179 ? 2.388 -12.479 -10.969 1.00 92.56 179 LEU A O 1
ATOM 1430 N N . PRO A 1 180 ? 2.945 -14.266 -12.226 1.00 93.00 180 PRO A N 1
ATOM 1431 C CA . PRO A 1 180 ? 3.158 -15.144 -11.073 1.00 93.00 180 PRO A CA 1
ATOM 1432 C C . PRO A 1 180 ? 4.244 -14.628 -10.125 1.00 93.00 180 PRO A C 1
ATOM 1434 O O . PRO A 1 180 ? 4.020 -14.573 -8.920 1.00 93.00 180 PRO A O 1
ATOM 1437 N N . VAL A 1 181 ? 5.377 -14.156 -10.664 1.00 92.38 181 VAL A N 1
ATOM 1438 C CA . VAL A 1 181 ? 6.470 -13.584 -9.860 1.00 92.38 181 VAL A CA 1
ATOM 1439 C C . VAL A 1 181 ? 5.988 -12.385 -9.047 1.00 92.38 181 VAL A C 1
ATOM 1441 O O . VAL A 1 181 ? 6.293 -12.298 -7.859 1.00 92.38 181 VAL A O 1
ATOM 1444 N N . LEU A 1 182 ? 5.218 -11.472 -9.649 1.00 95.00 182 LEU A N 1
ATOM 1445 C CA . LEU A 1 182 ? 4.671 -10.317 -8.936 1.00 95.00 182 LEU A CA 1
ATOM 1446 C C . LEU A 1 182 ? 3.737 -10.761 -7.806 1.00 95.00 182 LEU A C 1
ATOM 1448 O O . LEU A 1 182 ? 3.900 -10.316 -6.669 1.00 95.00 182 LEU A O 1
ATOM 1452 N N . THR A 1 183 ? 2.775 -11.633 -8.106 1.00 92.44 183 THR A N 1
ATOM 1453 C CA . THR A 1 183 ? 1.790 -12.108 -7.126 1.00 92.44 183 THR A CA 1
ATOM 1454 C C . THR A 1 183 ? 2.475 -12.803 -5.951 1.00 92.44 183 THR A C 1
ATOM 1456 O O . THR A 1 183 ? 2.314 -12.361 -4.812 1.00 92.44 183 THR A O 1
ATOM 1459 N N . ASP A 1 184 ? 3.320 -13.799 -6.221 1.00 93.56 184 ASP A N 1
ATOM 1460 C CA . ASP A 1 184 ? 4.025 -14.572 -5.193 1.00 93.56 184 ASP A CA 1
ATOM 1461 C C . ASP A 1 184 ? 4.927 -13.675 -4.335 1.00 93.56 184 ASP A C 1
ATOM 1463 O O . ASP A 1 184 ? 4.978 -13.796 -3.102 1.00 93.56 184 ASP A O 1
ATOM 1467 N N . TYR A 1 185 ? 5.620 -12.727 -4.976 1.00 94.94 185 TYR A N 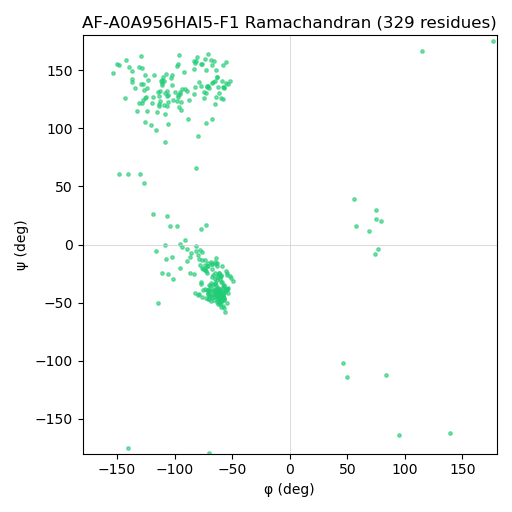1
ATOM 1468 C CA . TYR A 1 185 ? 6.484 -11.782 -4.282 1.00 94.94 185 TYR A CA 1
ATOM 1469 C C . TYR A 1 185 ? 5.695 -10.911 -3.307 1.00 94.94 185 TYR A C 1
ATOM 1471 O O . TYR A 1 185 ? 6.109 -10.748 -2.157 1.00 94.94 185 TYR A O 1
ATOM 1479 N N . PHE A 1 186 ? 4.565 -10.351 -3.738 1.00 93.94 186 PHE A N 1
ATOM 1480 C CA . PHE A 1 186 ? 3.788 -9.422 -2.923 1.00 93.94 186 PHE A CA 1
ATOM 1481 C C . PHE A 1 186 ? 2.964 -10.109 -1.840 1.00 93.94 186 PHE A C 1
ATOM 1483 O O . PHE A 1 186 ? 2.839 -9.546 -0.750 1.00 93.94 186 PHE A O 1
ATOM 1490 N N . GLU A 1 187 ? 2.485 -11.327 -2.080 1.00 90.31 187 GLU A N 1
ATOM 1491 C CA . GLU A 1 187 ? 1.884 -12.158 -1.037 1.00 90.31 187 GLU A CA 1
ATOM 1492 C C . GLU A 1 187 ? 2.894 -12.512 0.059 1.00 90.31 187 GLU A C 1
ATOM 1494 O O . GLU A 1 187 ? 2.552 -12.512 1.242 1.00 90.31 187 GLU A O 1
ATOM 1499 N N . SER A 1 188 ? 4.152 -12.753 -0.316 1.00 90.69 188 SER A N 1
ATOM 1500 C CA . SER A 1 188 ? 5.199 -13.153 0.629 1.00 90.69 188 SER A CA 1
ATOM 1501 C C . SER A 1 188 ? 5.822 -11.972 1.379 1.00 90.69 188 SER A C 1
ATOM 1503 O O . SER A 1 188 ? 6.085 -12.063 2.580 1.00 90.69 188 SER A O 1
ATOM 1505 N N . ASN A 1 189 ? 6.078 -10.856 0.688 1.00 92.56 189 ASN A N 1
ATOM 1506 C CA . ASN A 1 189 ? 6.884 -9.753 1.224 1.00 92.56 189 ASN A CA 1
ATOM 1507 C C . ASN A 1 189 ? 6.054 -8.571 1.733 1.00 92.56 189 ASN A C 1
ATOM 1509 O O . ASN A 1 189 ? 6.474 -7.919 2.689 1.00 92.56 189 ASN A O 1
ATOM 1513 N N . PHE A 1 190 ? 4.872 -8.329 1.155 1.00 94.19 190 PHE A N 1
ATOM 1514 C CA . PHE A 1 190 ? 3.965 -7.241 1.542 1.00 94.19 190 PHE A CA 1
ATOM 1515 C C . PHE A 1 190 ? 2.528 -7.748 1.764 1.00 94.19 190 PHE A C 1
ATOM 1517 O O . PHE A 1 190 ? 1.599 -7.326 1.064 1.00 94.19 190 PHE A O 1
ATOM 1524 N N . PRO A 1 191 ? 2.318 -8.667 2.726 1.00 91.81 191 PRO A N 1
ATOM 1525 C CA . PRO A 1 191 ? 1.017 -9.298 2.948 1.00 91.81 191 PRO A CA 1
ATOM 1526 C C . PRO A 1 191 ? 0.004 -8.393 3.657 1.00 91.81 191 PRO A C 1
ATOM 1528 O O . PRO A 1 191 ? -1.137 -8.807 3.864 1.00 91.81 191 PRO A O 1
ATOM 1531 N N . LEU A 1 192 ? 0.420 -7.210 4.111 1.00 92.62 192 LEU A N 1
ATOM 1532 C CA . LEU A 1 192 ? -0.382 -6.335 4.955 1.00 92.62 192 LEU A CA 1
ATOM 1533 C C . LEU A 1 192 ? -0.539 -4.957 4.316 1.00 92.62 192 LEU A C 1
ATOM 1535 O O . LEU A 1 192 ? 0.405 -4.399 3.756 1.00 92.62 192 LEU A O 1
ATOM 1539 N N . ARG A 1 193 ? -1.733 -4.393 4.464 1.00 93.06 193 ARG A N 1
ATOM 1540 C CA . ARG A 1 193 ? -2.063 -3.013 4.113 1.00 93.06 193 ARG A CA 1
ATOM 1541 C C . ARG A 1 193 ? -2.284 -2.197 5.379 1.00 93.06 193 ARG A C 1
ATOM 1543 O O . ARG A 1 193 ? -2.897 -2.694 6.319 1.00 93.06 193 ARG A O 1
ATOM 1550 N N . LEU A 1 194 ? -1.817 -0.957 5.390 1.00 94.19 194 LEU A N 1
ATOM 1551 C CA . LEU A 1 194 ? -1.994 0.015 6.461 1.00 94.19 194 LEU A CA 1
ATOM 1552 C C . LEU A 1 194 ? -2.752 1.224 5.924 1.00 94.19 194 LEU A C 1
ATOM 1554 O O . LEU A 1 194 ? -2.326 1.852 4.955 1.00 94.19 194 LEU A O 1
ATOM 1558 N N . GLN A 1 195 ? -3.827 1.579 6.613 1.00 95.31 195 GLN A N 1
ATOM 1559 C CA . GLN A 1 195 ? -4.476 2.880 6.494 1.00 95.31 195 GLN A CA 1
ATOM 1560 C C . GLN A 1 195 ? -4.261 3.662 7.779 1.00 95.31 195 GLN A C 1
ATOM 1562 O O . GLN A 1 195 ? -4.284 3.077 8.862 1.00 95.31 195 GLN A O 1
ATOM 1567 N N . VAL A 1 196 ? -4.042 4.968 7.654 1.00 95.69 196 VAL A N 1
ATOM 1568 C CA . VAL A 1 196 ? -3.834 5.874 8.785 1.00 95.69 196 VAL A CA 1
ATOM 1569 C C . VAL A 1 196 ? -4.857 6.996 8.703 1.00 95.69 196 VAL A C 1
ATOM 1571 O O . VAL A 1 196 ? -5.090 7.566 7.640 1.00 95.69 196 VAL A O 1
ATOM 1574 N N . SER A 1 197 ? -5.477 7.310 9.834 1.00 94.88 197 SER A N 1
ATOM 1575 C CA . SER A 1 197 ? -6.517 8.324 9.936 1.00 94.88 197 SER A CA 1
ATOM 1576 C C . SER A 1 197 ? -5.985 9.692 9.511 1.00 94.88 197 SER A C 1
ATOM 1578 O O . SER A 1 197 ? -4.983 10.160 10.053 1.00 94.88 197 SER A O 1
ATOM 1580 N N . GLY A 1 198 ? -6.665 10.344 8.567 1.00 89.44 198 GLY A N 1
ATOM 1581 C CA . GLY A 1 198 ? -6.256 11.650 8.040 1.00 89.44 198 GLY A CA 1
ATOM 1582 C C . GLY A 1 198 ? -5.080 11.615 7.054 1.00 89.44 198 GLY A C 1
ATOM 1583 O O . GLY A 1 198 ? -4.751 12.656 6.487 1.00 89.44 198 GLY A O 1
ATOM 1584 N N . GLU A 1 199 ? -4.470 10.452 6.798 1.00 89.19 199 GLU A N 1
ATOM 1585 C CA . GLU A 1 199 ? -3.488 10.288 5.724 1.00 89.19 199 GLU A CA 1
ATOM 1586 C C . GLU A 1 199 ? -4.181 9.742 4.461 1.00 89.19 199 GLU A C 1
ATOM 1588 O O . GLU A 1 199 ? -4.898 8.741 4.528 1.00 89.19 199 GLU A O 1
ATOM 1593 N N . PRO A 1 200 ? -3.985 10.361 3.283 1.00 80.56 200 PRO A N 1
ATOM 1594 C CA . PRO A 1 200 ? -4.569 9.849 2.054 1.00 80.56 200 PRO A CA 1
ATOM 1595 C C . PRO A 1 200 ? -3.857 8.571 1.589 1.00 80.56 200 PRO A C 1
ATOM 1597 O O . PRO A 1 200 ? -2.638 8.544 1.410 1.00 80.56 200 PRO A O 1
ATOM 1600 N N . GLY A 1 201 ? -4.646 7.540 1.283 1.00 83.12 201 GLY A N 1
ATOM 1601 C CA . GLY A 1 201 ? -4.186 6.323 0.616 1.00 83.12 201 GLY A CA 1
ATOM 1602 C C . GLY A 1 201 ? -3.821 5.171 1.554 1.00 83.12 201 GLY A C 1
ATOM 1603 O O . GLY A 1 201 ? -4.215 5.116 2.714 1.00 83.12 201 GLY A O 1
ATOM 1604 N N . VAL A 1 202 ? -3.103 4.197 0.994 1.00 88.00 202 VAL A N 1
ATOM 1605 C CA . VAL A 1 202 ? -2.741 2.936 1.650 1.00 88.00 202 VAL A CA 1
ATOM 1606 C C . VAL A 1 202 ? -1.233 2.739 1.560 1.00 88.00 202 VAL A C 1
ATOM 1608 O O . VAL A 1 202 ? -0.647 2.890 0.482 1.00 88.00 202 VAL A O 1
ATOM 1611 N N . SER A 1 203 ? -0.623 2.378 2.687 1.00 89.69 203 SER A N 1
ATOM 1612 C CA . SER A 1 203 ? 0.757 1.892 2.766 1.00 89.69 203 SER A CA 1
ATOM 1613 C C . SER A 1 203 ? 0.779 0.369 2.818 1.00 89.69 203 SER A C 1
ATOM 1615 O O . SER A 1 203 ? -0.164 -0.260 3.290 1.00 89.69 203 SER A O 1
ATOM 1617 N N . TRP A 1 204 ? 1.865 -0.235 2.357 1.00 91.75 204 TRP A N 1
ATOM 1618 C CA . TRP A 1 204 ? 2.031 -1.686 2.345 1.00 91.75 204 TRP A CA 1
ATOM 1619 C C . TRP A 1 204 ? 3.147 -2.062 3.297 1.00 91.75 204 TRP A C 1
ATOM 1621 O O . TRP A 1 204 ? 4.235 -1.500 3.206 1.00 91.75 204 TRP A O 1
ATOM 1631 N N . LEU A 1 205 ? 2.859 -2.994 4.198 1.00 91.19 205 LEU A N 1
ATOM 1632 C CA . LEU A 1 205 ? 3.770 -3.376 5.261 1.00 91.19 205 LEU A CA 1
ATOM 1633 C C . LEU A 1 205 ? 4.326 -4.768 5.024 1.00 91.19 205 LEU A C 1
ATOM 1635 O O . LEU A 1 205 ? 3.639 -5.703 4.596 1.00 91.19 205 LEU A O 1
ATOM 1639 N N . THR A 1 206 ? 5.580 -4.892 5.400 1.00 85.62 206 THR A N 1
ATOM 1640 C CA . THR A 1 206 ? 6.274 -6.146 5.589 1.00 85.62 206 THR A CA 1
ATOM 1641 C C . THR A 1 206 ? 5.941 -6.667 6.994 1.00 85.62 206 THR A C 1
ATOM 1643 O O . THR A 1 206 ? 5.653 -5.913 7.920 1.00 85.62 206 THR A O 1
ATOM 1646 N N . ARG A 1 207 ? 5.951 -7.987 7.209 1.00 83.69 207 ARG A N 1
ATOM 1647 C CA . ARG A 1 207 ? 5.778 -8.562 8.565 1.00 83.69 207 ARG A CA 1
ATOM 1648 C C . ARG A 1 207 ? 7.016 -8.358 9.460 1.00 83.69 207 ARG A C 1
ATOM 1650 O O . ARG A 1 207 ? 7.177 -9.071 10.446 1.00 83.69 207 ARG A O 1
ATOM 1657 N N . ASP A 1 208 ? 7.907 -7.440 9.091 1.00 88.12 208 ASP A N 1
ATOM 1658 C CA . ASP A 1 208 ? 9.160 -7.187 9.790 1.00 88.12 208 ASP A CA 1
ATOM 1659 C C . ASP A 1 208 ? 8.914 -6.538 11.154 1.00 88.12 208 ASP A C 1
ATOM 1661 O O . ASP A 1 208 ? 8.138 -5.590 11.291 1.00 88.12 208 ASP A O 1
ATOM 1665 N N . GLN A 1 209 ? 9.605 -7.035 12.178 1.00 87.69 209 GLN A N 1
ATOM 1666 C CA . GLN A 1 209 ? 9.385 -6.576 13.546 1.00 87.69 209 GLN A CA 1
ATOM 1667 C C . GLN A 1 209 ? 9.843 -5.123 13.740 1.00 87.69 209 GLN A C 1
ATOM 1669 O O . GLN A 1 209 ? 9.198 -4.378 14.471 1.00 87.69 209 GLN A O 1
ATOM 1674 N N . ALA A 1 210 ? 10.895 -4.683 13.046 1.00 88.00 210 ALA A N 1
ATOM 1675 C CA . ALA A 1 210 ? 11.353 -3.302 13.158 1.00 88.00 210 ALA A CA 1
ATOM 1676 C C . ALA A 1 210 ? 10.370 -2.305 12.512 1.00 88.00 210 ALA A C 1
ATOM 1678 O O . ALA A 1 210 ? 10.168 -1.223 13.054 1.00 88.00 210 ALA A O 1
ATOM 1679 N N . GLU A 1 211 ? 9.705 -2.666 11.407 1.00 87.81 211 GLU A N 1
ATOM 1680 C CA . GLU A 1 211 ? 8.615 -1.851 10.834 1.00 87.81 211 GLU A CA 1
ATOM 1681 C C . GLU A 1 211 ? 7.391 -1.805 11.762 1.00 87.81 211 GLU A C 1
ATOM 1683 O O . GLU A 1 211 ? 6.789 -0.753 11.980 1.00 87.81 211 GLU A O 1
ATOM 1688 N N . VAL A 1 212 ? 7.054 -2.939 12.378 1.00 88.69 212 VAL A N 1
ATOM 1689 C CA . VAL A 1 212 ? 6.016 -3.017 13.411 1.00 88.69 212 VAL A CA 1
ATOM 1690 C C . VAL A 1 212 ? 6.321 -2.087 14.593 1.00 88.69 212 VAL A C 1
ATOM 1692 O O . VAL A 1 212 ? 5.423 -1.396 15.082 1.00 88.69 212 VAL A O 1
ATOM 1695 N N . ASP A 1 213 ? 7.560 -2.082 15.079 1.00 89.88 213 ASP A N 1
ATOM 1696 C CA . ASP A 1 213 ? 7.974 -1.272 16.224 1.00 89.88 213 ASP A CA 1
ATOM 1697 C C . ASP A 1 213 ? 7.998 0.221 15.880 1.00 89.88 213 ASP A C 1
ATOM 1699 O O . ASP A 1 213 ? 7.524 1.037 16.673 1.00 89.88 213 ASP A O 1
ATOM 1703 N N . GLU A 1 214 ? 8.445 0.574 14.671 1.00 90.31 214 GLU A N 1
ATOM 1704 C CA . GLU A 1 214 ? 8.371 1.936 14.135 1.00 90.31 214 GLU A CA 1
ATOM 1705 C C . GLU A 1 214 ? 6.922 2.446 14.110 1.00 90.31 214 GLU A C 1
ATOM 1707 O O . GLU A 1 214 ? 6.631 3.532 14.619 1.00 90.31 214 GLU A O 1
ATOM 1712 N N . LEU A 1 215 ? 5.985 1.639 13.600 1.00 92.12 215 LEU A N 1
ATOM 1713 C CA . LEU A 1 215 ? 4.564 1.991 13.585 1.00 92.12 215 LEU A CA 1
ATOM 1714 C C . LEU A 1 215 ? 3.994 2.176 14.989 1.00 92.12 215 LEU A C 1
ATOM 1716 O O . LEU A 1 215 ? 3.267 3.139 15.226 1.00 92.12 215 LEU A O 1
ATOM 1720 N N . ASN A 1 216 ? 4.347 1.298 15.929 1.00 90.88 216 ASN A N 1
ATOM 1721 C CA . ASN A 1 216 ? 3.896 1.404 17.318 1.00 90.88 216 ASN A CA 1
ATOM 1722 C C . ASN A 1 216 ? 4.484 2.620 18.051 1.00 90.88 216 ASN A C 1
ATOM 1724 O O . ASN A 1 216 ? 3.858 3.120 18.986 1.00 90.88 216 ASN A O 1
ATOM 1728 N N . GLY A 1 217 ? 5.672 3.084 17.653 1.00 91.06 217 GLY A N 1
ATOM 1729 C CA . GLY A 1 217 ? 6.268 4.324 18.151 1.00 91.06 217 GLY A CA 1
ATOM 1730 C C . GLY A 1 217 ? 5.643 5.579 17.535 1.00 91.06 217 GLY A C 1
ATOM 1731 O O . GLY A 1 217 ? 5.516 6.603 18.212 1.00 91.06 217 GLY A O 1
ATOM 1732 N N . ARG A 1 218 ? 5.226 5.495 16.265 1.00 94.44 218 ARG A N 1
ATOM 1733 C CA . ARG A 1 218 ? 4.640 6.607 15.503 1.00 94.44 218 ARG A CA 1
ATOM 1734 C C . ARG A 1 218 ? 3.165 6.852 15.830 1.00 94.44 218 ARG A C 1
ATOM 1736 O O . ARG A 1 218 ? 2.777 8.009 15.969 1.00 94.44 218 ARG A O 1
ATOM 1743 N N . LEU A 1 219 ? 2.362 5.794 15.937 1.00 96.50 219 LEU A N 1
ATOM 1744 C CA . LEU A 1 219 ? 0.902 5.867 16.053 1.00 96.50 219 LEU A CA 1
ATOM 1745 C C . LEU A 1 219 ? 0.415 5.647 17.492 1.00 96.50 219 LEU A C 1
ATOM 1747 O O . LEU A 1 219 ? 0.977 4.858 18.258 1.00 96.50 219 LEU A O 1
ATOM 1751 N N . ASP A 1 220 ? -0.667 6.337 17.846 1.00 96.62 220 ASP A N 1
ATOM 1752 C CA . ASP A 1 220 ? -1.311 6.251 19.156 1.00 96.62 220 ASP A CA 1
ATOM 1753 C C . ASP A 1 220 ? -2.023 4.916 19.341 1.00 96.62 220 ASP A C 1
ATOM 1755 O O . ASP A 1 220 ? -1.813 4.242 20.356 1.00 96.62 220 ASP A O 1
ATOM 1759 N N . LEU A 1 221 ? -2.798 4.510 18.335 1.00 96.94 221 LEU A N 1
ATOM 1760 C CA . LEU A 1 221 ? -3.496 3.232 18.294 1.00 96.94 221 LEU A CA 1
ATOM 1761 C C . LEU A 1 221 ? -3.319 2.577 16.928 1.00 96.94 221 LEU A C 1
ATOM 1763 O O . LEU A 1 221 ? -3.489 3.218 15.897 1.00 96.94 221 LEU A O 1
ATOM 1767 N N . VAL A 1 222 ? -3.023 1.281 16.922 1.00 96.88 222 VAL A N 1
ATOM 1768 C CA . VAL A 1 222 ? -2.974 0.468 15.708 1.00 96.88 222 VAL A CA 1
ATOM 1769 C C . VAL A 1 222 ? -3.782 -0.798 15.930 1.00 96.88 222 VAL A C 1
ATOM 1771 O O . VAL A 1 222 ? -3.495 -1.572 16.847 1.00 96.88 222 VAL A O 1
ATOM 1774 N N . LEU A 1 223 ? -4.792 -1.018 15.094 1.00 96.44 223 LEU A N 1
ATOM 1775 C CA . LEU A 1 223 ? -5.530 -2.273 15.057 1.00 96.44 223 LEU A CA 1
ATOM 1776 C C . LEU A 1 223 ? -4.924 -3.178 13.990 1.00 96.44 223 LEU A C 1
ATOM 1778 O O . LEU A 1 223 ? -4.861 -2.801 12.826 1.00 96.44 223 LEU A O 1
ATOM 1782 N N . TRP A 1 224 ? -4.497 -4.372 14.377 1.00 94.75 224 TRP A N 1
ATOM 1783 C CA . TRP A 1 224 ? -3.973 -5.391 13.477 1.00 94.75 224 TRP A CA 1
ATOM 1784 C C . TRP A 1 224 ? -5.005 -6.493 13.314 1.00 94.75 224 TRP A C 1
ATOM 1786 O O . TRP A 1 224 ? -5.404 -7.115 14.297 1.00 94.75 224 TRP A O 1
ATOM 1796 N N . GLU A 1 225 ? -5.401 -6.749 12.076 1.00 91.88 225 GLU A N 1
ATOM 1797 C CA . GLU A 1 225 ? -6.243 -7.869 11.679 1.00 91.88 225 GLU A CA 1
ATOM 1798 C C . GLU A 1 225 ? -5.382 -8.869 10.898 1.00 91.88 225 GLU A C 1
ATOM 1800 O O . GLU A 1 225 ? -4.778 -8.530 9.880 1.00 91.88 225 GLU A O 1
ATOM 1805 N N . ASP A 1 226 ? -5.281 -10.101 11.396 1.00 81.50 226 ASP A N 1
ATOM 1806 C CA . ASP A 1 226 ? -4.577 -11.194 10.713 1.00 81.50 226 ASP A CA 1
ATOM 1807 C C . ASP A 1 226 ? -5.564 -12.083 9.937 1.00 81.50 226 ASP A C 1
ATOM 1809 O O . ASP A 1 226 ? -6.730 -12.209 10.312 1.00 81.50 226 ASP A O 1
ATOM 1813 N N . ARG A 1 227 ? -5.089 -12.775 8.891 1.00 70.38 227 ARG A N 1
ATOM 1814 C CA . ARG A 1 227 ? -5.868 -13.743 8.093 1.00 70.38 227 ARG A CA 1
ATOM 1815 C C . ARG A 1 227 ? -6.413 -14.902 8.937 1.00 70.38 227 ARG A C 1
ATOM 1817 O O . ARG A 1 227 ? -7.452 -15.455 8.605 1.00 70.38 227 ARG A O 1
ATOM 1824 N N . ALA A 1 228 ? -5.761 -15.232 10.055 1.00 71.31 228 ALA A N 1
ATOM 1825 C CA . ALA A 1 228 ? -6.261 -16.193 11.046 1.00 71.31 228 ALA A CA 1
ATOM 1826 C C . ALA A 1 228 ? -7.373 -15.622 11.956 1.00 71.31 228 ALA A C 1
ATOM 1828 O O . ALA A 1 228 ? -7.672 -16.200 13.000 1.00 71.31 228 ALA A O 1
ATOM 1829 N N . ALA A 1 229 ? -7.938 -14.467 11.589 1.00 69.62 229 ALA A N 1
ATOM 1830 C CA . ALA A 1 229 ? -8.968 -13.745 12.319 1.00 69.62 229 ALA A CA 1
ATOM 1831 C C . ALA A 1 229 ? -8.561 -13.409 13.767 1.00 69.62 229 ALA A C 1
ATOM 1833 O O . ALA A 1 229 ? -9.356 -13.468 14.701 1.00 69.62 229 ALA A O 1
ATOM 1834 N N . LYS A 1 230 ? -7.292 -13.045 13.969 1.00 84.06 230 LYS A N 1
ATOM 1835 C CA . LYS A 1 230 ? -6.813 -12.475 15.234 1.00 84.06 230 LYS A CA 1
ATOM 1836 C C . LYS A 1 230 ? -6.862 -10.957 15.146 1.00 84.06 230 LYS A C 1
ATOM 1838 O O . LYS A 1 230 ? -6.400 -10.393 14.156 1.00 84.06 230 LYS A O 1
ATOM 1843 N N . LEU A 1 231 ? -7.388 -10.317 16.190 1.00 92.44 231 LEU A N 1
ATOM 1844 C CA . LEU A 1 231 ? -7.339 -8.867 16.354 1.00 92.44 231 LEU A CA 1
ATOM 1845 C C . LEU A 1 231 ? -6.337 -8.514 17.447 1.00 92.44 231 LEU A C 1
ATOM 1847 O O . LEU A 1 231 ? -6.403 -9.041 18.558 1.00 92.44 231 LEU A O 1
ATOM 1851 N N . VAL A 1 232 ? -5.406 -7.618 17.140 1.00 94.00 232 VAL A N 1
ATOM 1852 C CA . VAL A 1 232 ? -4.430 -7.107 18.106 1.00 94.00 232 VAL A CA 1
ATOM 1853 C C . VAL A 1 232 ? -4.515 -5.595 18.127 1.00 94.00 232 VAL A C 1
ATOM 1855 O O . VAL A 1 232 ? -4.401 -4.950 17.093 1.00 94.00 232 VAL A O 1
ATOM 1858 N N . LEU A 1 233 ? -4.684 -5.025 19.312 1.00 95.19 233 LEU A N 1
ATOM 1859 C CA . LEU A 1 233 ? -4.569 -3.593 19.528 1.00 95.19 233 LEU A CA 1
ATOM 1860 C C . LEU A 1 233 ? -3.152 -3.281 20.012 1.00 95.19 233 LEU A C 1
ATOM 1862 O O . LEU A 1 233 ? -2.646 -3.931 20.931 1.00 95.19 233 LEU A O 1
ATOM 1866 N N . SER A 1 234 ? -2.502 -2.296 19.409 1.00 95.38 234 SER A N 1
ATOM 1867 C CA . SER A 1 234 ? -1.177 -1.816 19.807 1.00 95.38 234 SER A CA 1
ATOM 1868 C C . SER A 1 234 ? -1.084 -0.295 19.703 1.00 95.38 234 SER A C 1
ATOM 1870 O O . SER A 1 234 ? -2.079 0.368 19.423 1.00 95.38 234 SER A O 1
ATOM 1872 N N . GLY A 1 235 ? 0.103 0.256 19.949 1.00 94.44 235 GLY A N 1
ATOM 1873 C CA . GLY A 1 235 ? 0.379 1.688 19.835 1.00 94.44 235 GLY A CA 1
ATOM 1874 C C . GLY A 1 235 ? 0.729 2.328 21.174 1.00 94.44 235 GLY A C 1
ATOM 1875 O O . GLY A 1 235 ? 0.572 1.734 22.249 1.00 94.44 235 GLY A O 1
ATOM 1876 N N . ARG A 1 236 ? 1.259 3.550 21.116 1.00 94.88 236 ARG A N 1
ATOM 1877 C CA . ARG A 1 236 ? 1.818 4.222 22.297 1.00 94.88 236 ARG A CA 1
ATOM 1878 C C . ARG A 1 236 ? 0.764 4.682 23.307 1.00 94.88 236 ARG A C 1
ATOM 1880 O O . ARG A 1 236 ? 1.134 4.905 24.464 1.00 94.88 236 ARG A O 1
ATOM 1887 N N . ALA A 1 237 ? -0.510 4.793 22.920 1.00 94.31 237 ALA A N 1
ATOM 1888 C CA . ALA A 1 237 ? -1.595 5.206 23.812 1.00 94.31 237 ALA A CA 1
ATOM 1889 C C . ALA A 1 237 ? -2.084 4.078 24.735 1.00 94.31 237 ALA A C 1
ATOM 1891 O O . ALA A 1 237 ? -2.788 4.353 25.707 1.00 94.31 237 ALA A O 1
ATOM 1892 N N . LEU A 1 238 ? -1.693 2.819 24.498 1.00 94.50 238 LEU A N 1
ATOM 1893 C CA . LEU A 1 238 ? -2.091 1.701 25.356 1.00 94.50 238 LEU A CA 1
ATOM 1894 C C . LEU A 1 238 ? -1.394 1.715 26.716 1.00 94.50 238 LEU A C 1
ATOM 1896 O O . LEU A 1 238 ? -0.183 1.907 26.837 1.00 94.50 238 LEU A O 1
ATOM 1900 N N . LYS A 1 239 ? -2.170 1.450 27.765 1.00 92.19 239 LYS A N 1
ATOM 1901 C CA . LYS A 1 239 ? -1.694 1.313 29.140 1.00 92.19 239 LYS A CA 1
ATOM 1902 C C . LYS A 1 239 ? -1.171 -0.101 29.397 1.00 92.19 239 LYS A C 1
ATOM 1904 O O . LYS A 1 239 ? -1.867 -1.096 29.188 1.00 92.19 239 LYS A O 1
ATOM 1909 N N . GLY A 1 240 ? 0.036 -0.187 29.953 1.00 86.50 240 GLY A N 1
ATOM 1910 C CA . GLY A 1 240 ? 0.680 -1.455 30.292 1.00 86.50 240 GLY A CA 1
ATOM 1911 C C . GLY A 1 240 ? 1.398 -2.068 29.092 1.00 86.50 240 GLY A C 1
ATOM 1912 O O . GLY A 1 240 ? 2.417 -1.541 28.660 1.00 86.50 240 GLY A O 1
ATOM 1913 N N . LYS A 1 241 ? 0.897 -3.201 28.582 1.00 78.81 241 LYS A N 1
ATOM 1914 C CA . LYS A 1 241 ? 1.507 -3.897 27.436 1.00 78.81 241 LYS A CA 1
ATOM 1915 C C . LYS A 1 241 ? 1.374 -3.055 26.162 1.00 78.81 241 LYS A C 1
ATOM 1917 O O . LYS A 1 241 ? 0.303 -2.520 25.896 1.00 78.81 241 LYS A O 1
ATOM 1922 N N . SER A 1 242 ? 2.429 -3.026 25.347 1.00 79.81 242 SER A N 1
ATOM 1923 C CA . SER A 1 242 ? 2.446 -2.367 24.030 1.00 79.81 242 SER A CA 1
ATOM 1924 C C . SER A 1 242 ? 1.547 -3.048 22.991 1.00 79.81 242 SER A C 1
ATOM 1926 O O . SER A 1 242 ? 1.227 -2.449 21.967 1.00 79.81 242 SER A O 1
ATOM 1928 N N . ARG A 1 243 ? 1.138 -4.297 23.252 1.00 89.00 243 ARG A N 1
ATOM 1929 C CA . ARG A 1 243 ? 0.227 -5.097 22.429 1.00 89.00 243 ARG A CA 1
ATOM 1930 C C . ARG A 1 243 ? -0.786 -5.830 23.297 1.00 89.00 243 ARG A C 1
ATOM 1932 O O . ARG A 1 243 ? -0.444 -6.379 24.349 1.00 89.00 243 ARG A O 1
ATOM 1939 N N . ARG A 1 244 ? -2.028 -5.867 22.830 1.00 91.12 244 ARG A N 1
ATOM 1940 C CA . ARG A 1 244 ? -3.150 -6.555 23.461 1.00 91.12 244 ARG A CA 1
ATOM 1941 C C . ARG A 1 244 ? -3.889 -7.368 22.412 1.00 91.12 244 ARG A C 1
ATOM 1943 O O . ARG A 1 244 ? -4.491 -6.812 21.502 1.00 91.12 244 ARG A O 1
ATOM 1950 N N . GLU A 1 245 ? -3.851 -8.681 22.568 1.00 92.75 245 GLU A N 1
ATOM 1951 C CA . GLU A 1 245 ? -4.686 -9.576 21.777 1.00 92.75 245 GLU A CA 1
ATOM 1952 C C . GLU A 1 245 ? -6.139 -9.459 22.239 1.00 92.75 245 GLU A C 1
ATOM 1954 O O . GLU A 1 245 ? -6.422 -9.414 23.441 1.00 92.75 245 GLU A O 1
ATOM 1959 N N . LEU A 1 246 ? -7.044 -9.377 21.272 1.00 91.94 246 LEU A N 1
ATOM 1960 C CA . LEU A 1 246 ? -8.479 -9.304 21.472 1.00 91.94 246 LEU A CA 1
ATOM 1961 C C . LEU A 1 246 ? -9.104 -10.594 20.949 1.00 91.94 246 LEU A C 1
ATOM 1963 O O . LEU A 1 246 ? -8.827 -11.026 19.829 1.00 91.94 246 LEU A O 1
ATOM 1967 N N . THR A 1 247 ? -9.975 -11.200 21.751 1.00 89.25 247 THR A N 1
ATOM 1968 C CA . THR A 1 247 ? -10.734 -12.373 21.318 1.00 89.25 247 THR A CA 1
ATOM 1969 C C . THR A 1 247 ? -11.667 -11.970 20.184 1.00 89.25 247 THR A C 1
ATOM 1971 O O . THR A 1 247 ? -12.516 -11.091 20.363 1.00 89.25 247 THR A O 1
ATOM 1974 N N . LEU A 1 248 ? -11.526 -12.606 19.023 1.00 85.31 248 LEU A N 1
ATOM 1975 C CA . LEU A 1 248 ? -12.386 -12.351 17.873 1.00 85.31 248 LEU A CA 1
ATOM 1976 C C . LEU A 1 248 ? -13.863 -12.544 18.238 1.00 85.31 248 LEU A C 1
ATOM 1978 O O . LEU A 1 248 ? -14.214 -13.468 18.968 1.00 85.31 248 LEU A O 1
ATOM 1982 N N . GLY A 1 249 ? -14.722 -11.654 17.744 1.00 85.75 249 GLY A N 1
ATOM 1983 C CA . GLY A 1 249 ? -16.163 -11.697 18.005 1.00 85.75 249 GLY A CA 1
ATOM 1984 C C . GLY A 1 249 ? -16.563 -11.259 19.415 1.00 85.75 249 GLY A C 1
ATOM 1985 O O . GLY A 1 249 ? -17.747 -11.058 19.666 1.00 85.75 249 GLY A O 1
ATOM 1986 N N . SER A 1 250 ? -15.609 -11.043 20.329 1.00 92.19 250 SER A N 1
ATOM 1987 C CA . SER A 1 250 ? -15.919 -10.417 21.614 1.00 92.19 250 SER A CA 1
ATOM 1988 C C . SER A 1 250 ? -16.417 -8.989 21.410 1.00 92.19 250 SER A C 1
ATOM 1990 O O . SER A 1 250 ? -15.993 -8.281 20.492 1.00 92.19 250 SER A O 1
ATOM 1992 N N . HIS A 1 251 ? -17.275 -8.528 22.316 1.00 94.94 251 HIS A N 1
ATOM 1993 C CA . HIS A 1 251 ? -17.758 -7.151 22.297 1.00 94.94 251 HIS A CA 1
ATOM 1994 C C . HIS A 1 251 ? -16.618 -6.120 22.352 1.00 94.94 251 HIS A C 1
ATOM 1996 O O . HIS A 1 251 ? -16.707 -5.087 21.697 1.00 94.94 251 HIS A O 1
ATOM 2002 N N . GLU A 1 252 ? -15.524 -6.402 23.078 1.00 94.62 252 GLU A N 1
ATOM 2003 C CA . GLU A 1 252 ? -14.331 -5.538 23.106 1.00 94.62 252 GLU A CA 1
ATOM 2004 C C . GLU A 1 252 ? -13.699 -5.438 21.709 1.00 94.62 252 GLU A C 1
ATOM 2006 O O . GLU A 1 252 ? -13.469 -4.332 21.223 1.00 94.62 252 GLU A O 1
ATOM 2011 N N . ALA A 1 253 ? -13.492 -6.569 21.028 1.00 94.12 253 ALA A N 1
ATOM 2012 C CA . ALA A 1 253 ? -12.928 -6.596 19.680 1.00 94.12 253 ALA A CA 1
ATOM 2013 C C . ALA A 1 253 ? -13.809 -5.874 18.649 1.00 94.12 253 ALA A C 1
ATOM 2015 O O . ALA A 1 253 ? -13.308 -5.071 17.862 1.00 94.12 253 ALA A O 1
ATOM 2016 N N . LEU A 1 254 ? -15.121 -6.126 18.678 1.00 95.19 254 LEU A N 1
ATOM 2017 C CA . LEU A 1 254 ? -16.081 -5.505 17.763 1.00 95.19 254 LEU A CA 1
ATOM 2018 C C . LEU A 1 254 ? -16.172 -3.989 17.969 1.00 95.19 254 LEU A C 1
ATOM 2020 O O . LEU A 1 254 ? -16.270 -3.241 17.001 1.00 95.19 254 LEU A O 1
ATOM 2024 N N . THR A 1 255 ? -16.134 -3.516 19.217 1.00 96.69 255 THR A N 1
ATOM 2025 C CA . THR A 1 255 ? -16.179 -2.076 19.502 1.00 96.69 255 THR A CA 1
ATOM 2026 C C . THR A 1 255 ? -14.879 -1.381 19.106 1.00 96.69 255 THR A C 1
ATOM 2028 O O . THR A 1 255 ? -14.951 -0.334 18.474 1.00 96.69 255 THR A O 1
ATOM 2031 N N . TRP A 1 256 ? -13.704 -1.958 19.390 1.00 96.69 256 TRP A N 1
ATOM 2032 C CA . TRP A 1 256 ? -12.432 -1.382 18.925 1.00 96.69 256 TRP A CA 1
ATOM 2033 C C . TRP A 1 256 ? -12.345 -1.307 17.405 1.00 96.69 256 TRP A C 1
ATOM 2035 O O . TRP A 1 256 ? -11.919 -0.283 16.879 1.00 96.69 256 TRP A O 1
ATOM 2045 N N . ARG A 1 257 ? -12.780 -2.360 16.704 1.00 95.94 257 ARG A N 1
ATOM 2046 C CA . ARG A 1 257 ? -12.849 -2.361 15.241 1.00 95.94 257 ARG A CA 1
ATOM 2047 C C . ARG A 1 257 ? -13.724 -1.225 14.722 1.00 95.94 257 ARG A C 1
ATOM 2049 O O . ARG A 1 257 ? -13.232 -0.431 13.937 1.00 95.94 257 ARG A O 1
ATOM 2056 N N . ALA A 1 258 ? -14.960 -1.117 15.211 1.00 96.50 258 ALA A N 1
ATOM 2057 C CA . ALA A 1 258 ? -15.895 -0.085 14.763 1.00 96.50 258 ALA A CA 1
ATOM 2058 C C . ALA A 1 258 ? -15.389 1.342 15.058 1.00 96.50 258 ALA A C 1
ATOM 2060 O O . ALA A 1 258 ? -15.536 2.232 14.232 1.00 96.50 258 ALA A O 1
ATOM 2061 N N . LEU A 1 259 ? -14.735 1.558 16.206 1.00 97.69 259 LEU A N 1
ATOM 2062 C CA . LEU A 1 259 ? -14.130 2.849 16.556 1.00 97.69 259 LEU A CA 1
ATOM 2063 C C . LEU A 1 259 ? -12.964 3.229 15.635 1.00 97.69 259 LEU A C 1
ATOM 2065 O O . LEU A 1 259 ? -12.841 4.386 15.241 1.00 97.69 259 LEU A O 1
ATOM 2069 N N . VAL A 1 260 ? -12.094 2.266 15.317 1.00 97.12 260 VAL A N 1
ATOM 2070 C CA . VAL A 1 260 ? -10.961 2.481 14.407 1.00 97.12 260 VAL A CA 1
ATOM 2071 C C . VAL A 1 260 ? -11.455 2.694 12.980 1.00 97.12 260 VAL A C 1
ATOM 2073 O O . VAL A 1 260 ? -10.991 3.620 12.330 1.00 97.12 260 VAL A O 1
ATOM 2076 N N . GLU A 1 261 ? -12.407 1.887 12.516 1.00 96.31 261 GLU A N 1
ATOM 2077 C CA . GLU A 1 261 ? -13.036 2.005 11.197 1.00 96.31 261 GLU A CA 1
ATOM 2078 C C . GLU A 1 261 ? -13.671 3.387 11.008 1.00 96.31 261 GLU A C 1
ATOM 2080 O O . GLU A 1 261 ? -13.231 4.124 10.130 1.00 96.31 261 GLU A O 1
ATOM 2085 N N . ALA A 1 262 ? -14.551 3.809 11.924 1.00 96.31 262 ALA A N 1
ATOM 2086 C CA . ALA A 1 262 ? -15.146 5.146 11.901 1.00 96.31 262 ALA A CA 1
ATOM 2087 C C . ALA A 1 262 ? -14.079 6.255 11.850 1.00 96.31 262 ALA A C 1
ATOM 2089 O O . ALA A 1 262 ? -14.188 7.205 11.078 1.00 96.31 262 ALA A O 1
ATOM 2090 N N . ARG A 1 263 ? -12.991 6.122 12.624 1.00 96.06 263 ARG A N 1
ATOM 2091 C CA . ARG A 1 263 ? -11.907 7.116 12.643 1.00 96.06 263 ARG A CA 1
ATOM 2092 C C . ARG A 1 263 ? -11.096 7.154 11.343 1.00 96.06 263 ARG A C 1
ATOM 2094 O O . ARG A 1 263 ? -10.637 8.237 10.967 1.00 96.06 263 ARG A O 1
ATOM 2101 N N . ILE A 1 264 ? -10.882 6.006 10.695 1.00 95.56 264 ILE A N 1
ATOM 2102 C CA . ILE A 1 264 ? -10.215 5.898 9.388 1.00 95.56 264 ILE A CA 1
ATOM 2103 C C . ILE A 1 264 ? -11.091 6.516 8.295 1.00 95.56 264 ILE A C 1
ATOM 2105 O O . ILE A 1 264 ? -10.575 7.275 7.475 1.00 95.56 264 ILE A O 1
ATOM 2109 N N . ASP A 1 265 ? -12.396 6.249 8.334 1.00 93.94 265 ASP A N 1
ATOM 2110 C CA . ASP A 1 265 ? -13.360 6.700 7.325 1.00 93.94 265 ASP A CA 1
ATOM 2111 C C . ASP A 1 265 ? -13.821 8.156 7.540 1.00 93.94 265 ASP A C 1
ATOM 2113 O O . ASP A 1 265 ? -14.497 8.736 6.691 1.00 93.94 265 ASP A O 1
ATOM 2117 N N . GLY A 1 266 ? -13.400 8.786 8.643 1.00 92.88 266 GLY A N 1
ATOM 2118 C CA . GLY A 1 266 ? -13.736 10.173 8.974 1.00 92.88 266 GLY A CA 1
ATOM 2119 C C . GLY A 1 266 ? -15.171 10.350 9.477 1.00 92.88 266 GLY A C 1
ATOM 2120 O O . GLY A 1 266 ? -15.724 11.446 9.395 1.00 92.88 266 GLY A O 1
ATOM 2121 N N . GLU A 1 267 ? -15.778 9.279 9.981 1.00 94.25 267 GLU A N 1
ATOM 2122 C CA . GLU A 1 267 ? -17.097 9.288 10.599 1.00 94.25 267 GLU A CA 1
ATOM 2123 C C . GLU A 1 267 ? -17.036 9.785 12.053 1.00 94.25 267 GLU A C 1
ATOM 2125 O O . GLU A 1 267 ? -15.993 9.763 12.706 1.00 94.25 267 GLU A O 1
ATOM 2130 N N . VAL A 1 268 ? -18.188 10.201 12.592 1.00 93.94 268 VAL A N 1
ATOM 2131 C CA . VAL A 1 268 ? -18.303 10.755 13.956 1.00 93.94 268 VAL A CA 1
ATOM 2132 C C . VAL A 1 268 ? -17.924 9.732 15.033 1.00 93.94 268 VAL A C 1
ATOM 2134 O O . VAL A 1 268 ? -17.457 10.114 16.101 1.00 93.94 268 VAL A O 1
ATOM 2137 N N . GLY A 1 269 ? -18.138 8.438 14.785 1.00 95.81 269 GLY A N 1
ATOM 2138 C CA . GLY A 1 269 ? -17.895 7.359 15.739 1.00 95.81 269 GLY A CA 1
ATOM 2139 C C . GLY A 1 269 ? -19.000 6.306 15.709 1.00 95.81 269 GLY A C 1
ATOM 2140 O O . GLY A 1 269 ? -19.797 6.241 14.780 1.00 95.81 269 GLY A O 1
ATOM 2141 N N . VAL A 1 270 ? -19.076 5.491 16.759 1.00 97.31 270 VAL A N 1
ATOM 2142 C CA . VAL A 1 270 ? -20.039 4.386 16.868 1.00 97.31 270 VAL A CA 1
ATOM 2143 C C . VAL A 1 270 ? -21.260 4.827 17.682 1.00 97.31 270 VAL A C 1
ATOM 2145 O O . VAL A 1 270 ? -21.083 5.308 18.808 1.00 97.31 270 VAL A O 1
ATOM 2148 N N . PRO A 1 271 ? -22.497 4.648 17.187 1.00 97.25 271 PRO A N 1
ATOM 2149 C CA . PRO A 1 271 ? -23.701 5.020 17.923 1.00 97.25 271 PRO A CA 1
ATOM 2150 C C . PRO A 1 271 ? -23.799 4.327 19.288 1.00 97.25 271 PRO A C 1
ATOM 2152 O O . PRO A 1 271 ? -23.626 3.111 19.405 1.00 97.25 271 PRO A O 1
ATOM 2155 N N . ILE A 1 272 ? -24.161 5.081 20.332 1.00 96.81 272 ILE A N 1
ATOM 2156 C CA . ILE A 1 272 ? -24.332 4.551 21.701 1.00 96.81 272 ILE A CA 1
ATOM 2157 C C . ILE A 1 272 ? -25.346 3.403 21.714 1.00 96.81 272 ILE A C 1
ATOM 2159 O O . ILE A 1 272 ? -25.136 2.391 22.383 1.00 96.81 272 ILE A O 1
ATOM 2163 N N . ARG A 1 273 ? -26.434 3.558 20.951 1.00 95.06 273 ARG A N 1
ATOM 2164 C CA . ARG A 1 273 ? -27.488 2.551 20.817 1.00 95.06 273 ARG A CA 1
ATOM 2165 C C . ARG A 1 273 ? -26.951 1.236 20.254 1.00 95.06 273 ARG A C 1
ATOM 2167 O O . ARG A 1 273 ? -27.242 0.193 20.821 1.00 95.06 273 ARG A O 1
ATOM 2174 N N . GLU A 1 274 ? -26.137 1.292 19.203 1.00 95.56 274 GLU A N 1
ATOM 2175 C CA . GLU A 1 274 ? -25.562 0.098 18.574 1.00 95.56 274 GLU A CA 1
ATOM 2176 C C . GLU A 1 274 ? -24.627 -0.644 19.538 1.00 95.56 274 GLU A C 1
ATOM 2178 O O . GLU A 1 274 ? -24.676 -1.868 19.656 1.00 95.56 274 GLU A O 1
ATOM 2183 N N . VAL A 1 275 ? -23.802 0.095 20.289 1.00 96.50 275 VAL A N 1
ATOM 2184 C CA . VAL A 1 275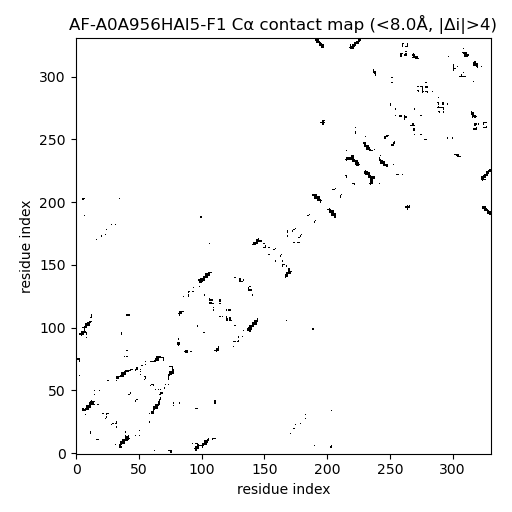 ? -22.968 -0.509 21.337 1.00 96.50 275 VAL A CA 1
ATOM 2185 C C . VAL A 1 275 ? -23.845 -1.138 22.422 1.00 96.50 275 VAL A C 1
ATOM 2187 O O . VAL A 1 275 ? -23.554 -2.246 22.862 1.00 96.50 275 VAL A O 1
ATOM 2190 N N . GLY A 1 276 ? -24.922 -0.468 22.834 1.00 96.00 276 GLY A N 1
ATOM 2191 C CA . GLY A 1 276 ? -25.853 -0.959 23.851 1.00 96.00 276 GLY A CA 1
ATOM 2192 C C . GLY A 1 276 ? -26.574 -2.239 23.447 1.00 96.00 276 GLY A C 1
ATOM 2193 O O . GLY A 1 276 ? -26.544 -3.204 24.203 1.00 96.00 276 GLY A O 1
ATOM 2194 N N . GLU A 1 277 ? -27.156 -2.274 22.248 1.00 94.62 277 GLU A N 1
ATOM 2195 C CA . GLU A 1 277 ? -27.812 -3.460 21.676 1.00 94.62 277 GLU A CA 1
ATOM 2196 C C . GLU A 1 277 ? -26.846 -4.648 21.568 1.00 94.62 277 GLU A C 1
ATOM 2198 O O . GLU A 1 277 ? -27.248 -5.793 21.748 1.00 94.62 277 GLU A O 1
ATOM 2203 N N . ARG A 1 278 ? -25.556 -4.381 21.329 1.00 94.56 278 ARG A N 1
ATOM 2204 C CA . ARG A 1 278 ? -24.527 -5.416 21.205 1.00 94.56 278 ARG A CA 1
ATOM 2205 C C . ARG A 1 278 ? -24.112 -6.036 22.537 1.00 94.56 278 ARG A C 1
ATOM 2207 O O . ARG A 1 278 ? -23.797 -7.218 22.555 1.00 94.56 278 ARG A O 1
ATOM 2214 N N . VAL A 1 279 ? -23.994 -5.239 23.602 1.00 96.00 279 VAL A N 1
ATOM 2215 C CA . VAL A 1 279 ? -23.353 -5.671 24.866 1.00 96.00 279 VAL A CA 1
ATOM 2216 C C . VAL A 1 279 ? -24.330 -5.909 26.011 1.00 96.00 279 VAL A C 1
ATOM 2218 O O . VAL A 1 279 ? -23.937 -6.436 27.054 1.00 96.00 279 VAL A O 1
ATOM 2221 N N . ALA A 1 280 ? -25.578 -5.472 25.861 1.00 93.88 280 ALA A N 1
ATOM 2222 C CA . ALA A 1 280 ? -26.614 -5.712 26.848 1.00 93.88 280 ALA A CA 1
ATOM 2223 C C . ALA A 1 280 ? -27.125 -7.163 26.782 1.00 93.88 280 ALA A C 1
ATOM 2225 O O . ALA A 1 280 ? -27.036 -7.800 25.734 1.00 93.88 280 ALA A O 1
ATOM 2226 N N . PRO A 1 281 ? -27.680 -7.691 27.886 1.00 90.06 281 PRO A N 1
ATOM 2227 C CA . PRO A 1 281 ? -28.400 -8.959 27.866 1.00 90.06 281 PRO A CA 1
ATOM 2228 C C . PRO A 1 281 ? -29.583 -8.940 26.891 1.00 90.06 281 PRO A C 1
ATOM 2230 O O . PRO A 1 281 ? -30.185 -7.889 26.650 1.00 90.06 281 PRO A O 1
ATOM 2233 N N . ASP A 1 282 ? -29.966 -10.121 26.405 1.00 86.31 282 ASP A N 1
ATOM 2234 C CA . ASP A 1 282 ? -31.160 -10.285 25.577 1.00 86.31 282 ASP A CA 1
ATOM 2235 C C . ASP A 1 282 ? -32.400 -9.703 26.281 1.00 86.31 282 ASP A C 1
ATOM 2237 O O . ASP A 1 282 ? -32.597 -9.897 27.482 1.00 86.31 282 ASP A O 1
ATOM 2241 N N . LEU A 1 283 ? -33.247 -9.001 25.516 1.00 88.50 283 LEU A N 1
ATOM 2242 C CA . LEU A 1 283 ? -34.476 -8.325 25.975 1.00 88.50 283 LEU A CA 1
ATOM 2243 C C . LEU A 1 283 ? -34.276 -7.098 26.888 1.00 88.50 283 LEU A C 1
ATOM 2245 O O . LEU A 1 283 ? -35.256 -6.593 27.437 1.00 88.50 283 LEU A O 1
ATOM 2249 N N . ALA A 1 284 ? -33.051 -6.581 27.021 1.00 88.81 284 ALA A N 1
ATOM 2250 C CA . ALA A 1 284 ? -32.793 -5.353 27.771 1.00 88.81 284 ALA A CA 1
ATOM 2251 C C . ALA A 1 284 ? -33.594 -4.156 27.224 1.00 88.81 284 ALA A C 1
ATOM 2253 O O . ALA A 1 284 ? -33.631 -3.905 26.014 1.00 88.81 284 ALA A O 1
ATOM 2254 N N . LEU A 1 285 ? -34.188 -3.376 28.130 1.00 93.31 285 LEU A N 1
ATOM 2255 C CA . LEU A 1 285 ? -34.882 -2.132 27.794 1.00 93.31 285 LEU A CA 1
ATOM 2256 C C . LEU A 1 285 ? -33.879 -1.058 27.319 1.00 93.31 285 LEU A C 1
ATOM 2258 O O . LEU A 1 285 ? -32.706 -1.100 27.696 1.00 93.31 285 LEU A O 1
ATOM 2262 N N . PRO A 1 286 ? -34.308 -0.020 26.570 1.00 90.81 286 PRO A N 1
ATOM 2263 C CA . PRO A 1 286 ? -33.391 0.994 26.029 1.00 90.81 286 PRO A CA 1
ATOM 2264 C C . PRO A 1 286 ? -32.481 1.676 27.070 1.00 90.81 286 PRO A C 1
ATOM 2266 O O . PRO A 1 286 ? -31.307 1.938 26.810 1.00 90.81 286 PRO A O 1
ATOM 2269 N N . ALA A 1 287 ? -32.990 1.933 28.279 1.00 91.00 287 ALA A N 1
ATOM 2270 C CA . ALA A 1 287 ? -32.191 2.512 29.363 1.00 91.00 287 ALA A CA 1
ATOM 2271 C C . ALA A 1 287 ? -31.103 1.547 29.879 1.00 91.00 287 ALA A C 1
ATOM 2273 O O . ALA A 1 287 ? -29.999 1.968 30.229 1.00 91.00 287 ALA A O 1
ATOM 2274 N N . GLU A 1 288 ? -31.392 0.245 29.900 1.00 93.12 288 GLU A N 1
ATOM 2275 C CA . GLU A 1 288 ? -30.443 -0.797 30.299 1.00 93.12 288 GLU A CA 1
ATOM 2276 C C . GLU A 1 288 ? -29.352 -0.974 29.240 1.00 93.12 288 GLU A C 1
ATOM 2278 O O . GLU A 1 288 ? -28.177 -1.078 29.591 1.00 93.12 288 GLU A O 1
ATOM 2283 N N . GLN A 1 289 ? -29.719 -0.892 27.957 1.00 94.62 289 GLN A N 1
ATOM 2284 C CA . GLN A 1 289 ? -28.778 -0.897 26.834 1.00 94.62 289 GLN A CA 1
ATOM 2285 C C . GLN A 1 289 ? -27.796 0.277 26.909 1.00 94.62 289 GLN A C 1
ATOM 2287 O O . GLN A 1 289 ? -26.584 0.076 26.824 1.00 94.62 289 GLN A O 1
ATOM 2292 N N . SER A 1 290 ? -28.289 1.496 27.154 1.00 93.19 290 SER A N 1
ATOM 2293 C CA . SER A 1 290 ? -27.427 2.676 27.316 1.00 93.19 290 SER A CA 1
ATOM 2294 C C . SER A 1 290 ? -26.461 2.529 28.498 1.00 93.19 290 SER A C 1
ATOM 2296 O O . SER A 1 290 ? -25.292 2.907 28.402 1.00 93.19 290 SER A O 1
ATOM 2298 N N . ASN A 1 291 ? -26.922 1.959 29.616 1.00 95.19 291 ASN A N 1
ATOM 2299 C CA . ASN A 1 291 ? -26.076 1.709 30.783 1.00 95.19 291 ASN A CA 1
ATOM 2300 C C . ASN A 1 291 ? -25.020 0.626 30.514 1.00 95.19 291 ASN A C 1
ATOM 2302 O O . ASN A 1 291 ? -23.877 0.757 30.962 1.00 95.19 291 ASN A O 1
ATOM 23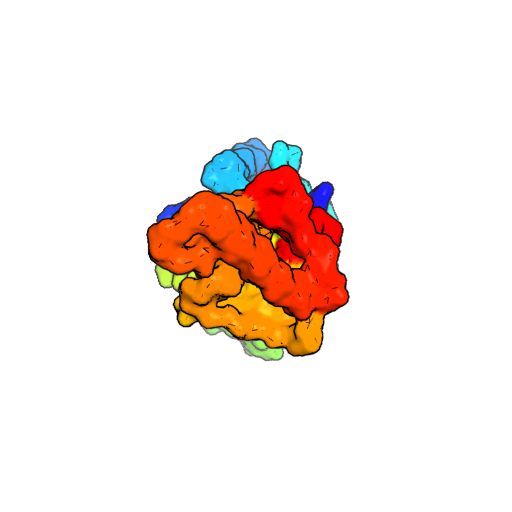06 N N . ALA A 1 292 ? -25.380 -0.435 29.790 1.00 96.69 292 ALA A N 1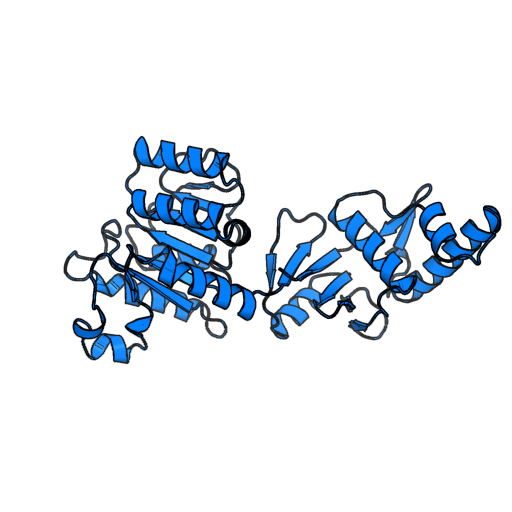
ATOM 2307 C CA . ALA A 1 292 ? -24.449 -1.480 29.381 1.00 96.69 292 ALA A CA 1
ATOM 2308 C C . ALA A 1 292 ? -23.367 -0.916 28.444 1.00 96.69 292 ALA A C 1
ATOM 2310 O O . ALA A 1 292 ? -22.178 -1.156 28.669 1.00 96.69 292 ALA A O 1
ATOM 2311 N N . ALA A 1 293 ? -23.757 -0.073 27.481 1.00 97.19 293 ALA A N 1
ATOM 2312 C CA . ALA A 1 293 ? -22.836 0.625 26.590 1.00 97.19 293 ALA A CA 1
ATOM 2313 C C . ALA A 1 293 ? -21.840 1.504 27.364 1.00 97.19 293 ALA A C 1
ATOM 2315 O O . ALA A 1 293 ? -20.629 1.392 27.171 1.00 97.19 293 ALA A O 1
ATOM 2316 N N . ALA A 1 294 ? -22.329 2.319 28.305 1.00 96.31 294 ALA A N 1
ATOM 2317 C CA . ALA A 1 294 ? -21.483 3.194 29.112 1.00 96.31 294 ALA A CA 1
ATOM 2318 C C . ALA A 1 294 ? -20.466 2.409 29.960 1.00 96.31 294 ALA A C 1
ATOM 2320 O O . ALA A 1 294 ? -19.294 2.787 30.024 1.00 96.31 294 ALA A O 1
ATOM 2321 N N . LYS A 1 295 ? -20.883 1.292 30.573 1.00 97.25 295 LYS A N 1
ATOM 2322 C CA . LYS A 1 295 ? -19.985 0.403 31.333 1.00 97.25 295 LYS A CA 1
ATOM 2323 C C . LYS A 1 295 ? -18.928 -0.242 30.438 1.00 97.25 295 LYS A C 1
ATOM 2325 O O . LYS A 1 295 ? -17.757 -0.278 30.816 1.00 97.25 295 LYS A O 1
ATOM 2330 N N . HIS A 1 296 ? -19.326 -0.716 29.257 1.00 97.62 296 HIS A N 1
ATOM 2331 C CA . HIS A 1 296 ? -18.417 -1.303 28.272 1.00 97.62 296 HIS A CA 1
ATOM 2332 C C . HIS A 1 296 ? -17.354 -0.296 27.824 1.00 97.62 296 HIS A C 1
ATOM 2334 O O . HIS A 1 296 ? -16.159 -0.554 27.940 1.00 97.62 296 HIS A O 1
ATOM 2340 N N . ILE A 1 297 ? -17.775 0.902 27.421 1.00 97.44 297 ILE A N 1
ATOM 2341 C CA . ILE A 1 297 ? -16.880 1.986 26.998 1.00 97.44 297 ILE A CA 1
ATOM 2342 C C . ILE A 1 297 ? -15.967 2.447 28.129 1.00 97.44 297 ILE A C 1
ATOM 2344 O O . ILE A 1 297 ? -14.781 2.682 27.901 1.00 97.44 297 ILE A O 1
ATOM 2348 N N . TYR A 1 298 ? -16.474 2.529 29.360 1.00 96.94 298 TYR A N 1
ATOM 2349 C CA . TYR A 1 298 ? -15.634 2.820 30.517 1.00 96.94 298 TYR A CA 1
ATOM 2350 C C . TYR A 1 298 ? -14.519 1.777 30.673 1.00 96.94 298 TYR A C 1
ATOM 2352 O O . TYR A 1 298 ? -13.360 2.149 30.858 1.00 96.94 298 TYR A O 1
ATOM 2360 N N . ALA A 1 299 ? -14.826 0.485 30.519 1.00 96.00 299 ALA A N 1
ATOM 2361 C CA . ALA A 1 299 ? -13.810 -0.564 30.537 1.00 96.00 299 ALA A CA 1
ATOM 2362 C C . ALA A 1 299 ? -12.768 -0.377 29.417 1.00 96.00 299 ALA A C 1
ATOM 2364 O O . ALA A 1 299 ? -11.570 -0.515 29.683 1.00 96.00 299 ALA A O 1
ATOM 2365 N N . LEU A 1 300 ? -13.185 0.018 28.207 1.00 96.19 300 LEU A N 1
ATOM 2366 C CA . LEU A 1 300 ? -12.263 0.322 27.104 1.00 96.19 300 LEU A CA 1
ATOM 2367 C C . LEU A 1 300 ? -11.359 1.524 27.412 1.00 96.19 300 LEU A C 1
ATOM 2369 O O . LEU A 1 300 ? -10.149 1.438 27.205 1.00 96.19 300 LEU A O 1
ATOM 2373 N N . ARG A 1 301 ? -11.899 2.603 27.998 1.00 96.31 301 ARG A N 1
ATOM 2374 C CA . ARG A 1 301 ? -11.117 3.778 28.436 1.00 96.31 301 ARG A CA 1
ATOM 2375 C C . ARG A 1 301 ? -9.976 3.398 29.370 1.00 96.31 301 ARG A C 1
ATOM 2377 O O . ARG A 1 301 ? -8.879 3.933 29.248 1.00 96.31 301 ARG A O 1
ATOM 2384 N N . THR A 1 302 ? -10.189 2.431 30.267 1.00 94.56 302 THR A N 1
ATOM 2385 C CA . THR A 1 302 ? -9.132 1.982 31.193 1.00 94.56 302 THR A CA 1
ATOM 2386 C C . THR A 1 302 ? -7.938 1.312 30.502 1.00 94.56 302 THR A C 1
ATOM 2388 O O . THR A 1 302 ? -6.886 1.143 31.126 1.00 94.56 302 THR A O 1
ATOM 2391 N N . ARG A 1 303 ? -8.079 0.926 29.223 1.00 94.50 303 ARG A N 1
ATOM 2392 C CA . ARG A 1 303 ? -6.988 0.385 28.398 1.00 94.50 303 ARG A CA 1
ATOM 2393 C C . ARG A 1 303 ? -6.046 1.467 27.883 1.00 94.50 303 ARG A C 1
ATOM 2395 O O . ARG A 1 303 ? -4.935 1.124 27.484 1.00 94.50 303 ARG A O 1
ATOM 2402 N N . LEU A 1 304 ? -6.460 2.731 27.894 1.00 95.44 304 LEU A N 1
ATOM 2403 C CA . LEU A 1 304 ? -5.664 3.860 27.426 1.00 95.44 304 LEU A CA 1
ATOM 2404 C C . LEU A 1 304 ? -4.859 4.471 28.578 1.00 95.44 304 LEU A C 1
ATOM 2406 O O . LEU A 1 304 ? -5.275 4.450 29.739 1.00 95.44 304 LEU A O 1
ATOM 2410 N N . LYS A 1 305 ? -3.679 5.015 28.265 1.00 95.50 305 LYS A N 1
ATOM 2411 C CA . LYS A 1 305 ? -2.897 5.844 29.198 1.00 95.50 305 LYS A CA 1
ATOM 2412 C C . LYS A 1 305 ? -3.660 7.121 29.551 1.00 95.50 305 LYS A C 1
ATOM 2414 O O . LYS A 1 305 ? -3.645 7.529 30.707 1.00 95.50 305 LYS A O 1
ATOM 2419 N N . GLN A 1 306 ? -4.325 7.684 28.547 1.00 95.12 306 GLN A N 1
ATOM 2420 C CA . GLN A 1 306 ? -5.160 8.878 28.589 1.00 95.12 306 GLN A CA 1
ATOM 2421 C C . GLN A 1 306 ? -6.603 8.476 28.249 1.00 95.12 306 GLN A C 1
ATOM 2423 O O . GLN A 1 306 ? -6.913 8.257 27.075 1.00 95.12 306 GLN A O 1
ATOM 2428 N N . PRO A 1 307 ? -7.474 8.277 29.256 1.00 94.50 307 PRO A N 1
ATOM 2429 C CA . PRO A 1 307 ? -8.871 7.886 29.053 1.00 94.50 307 PRO A CA 1
ATOM 2430 C C . PRO A 1 307 ? -9.665 8.814 28.121 1.00 94.50 307 PRO A C 1
ATOM 2432 O O . PRO A 1 307 ? -10.628 8.368 27.498 1.00 94.50 307 PRO A O 1
ATOM 2435 N N . GLU A 1 308 ? -9.263 10.081 28.031 1.00 93.88 308 GLU A N 1
ATOM 2436 C CA . GLU A 1 308 ? -9.819 11.117 27.160 1.00 93.88 308 GLU A CA 1
ATOM 2437 C C . GLU A 1 308 ? -9.665 10.816 25.663 1.00 93.88 308 GLU A C 1
ATOM 2439 O O . GLU A 1 308 ? -10.446 11.330 24.874 1.00 93.88 308 GLU A O 1
ATOM 2444 N N . GLY A 1 309 ? -8.766 9.904 25.272 1.00 94.75 309 GLY A N 1
ATOM 2445 C CA . GLY A 1 309 ? -8.633 9.460 23.881 1.00 94.75 309 GLY A CA 1
ATOM 2446 C C . GLY A 1 309 ? -9.862 8.722 23.325 1.00 94.75 309 GLY A C 1
ATOM 2447 O O . GLY A 1 309 ? -9.948 8.492 22.122 1.00 94.75 309 GLY A O 1
ATOM 2448 N N . LEU A 1 310 ? -10.820 8.346 24.180 1.00 97.56 310 LEU A N 1
ATOM 2449 C CA . LEU A 1 310 ? -12.123 7.815 23.782 1.00 97.56 310 LEU A CA 1
ATOM 2450 C C . LEU A 1 310 ? -13.226 8.721 24.338 1.00 97.56 310 LEU A C 1
ATOM 2452 O O . LEU A 1 310 ? -13.573 8.654 25.521 1.00 97.56 310 LEU A O 1
ATOM 2456 N N . VAL A 1 311 ? -13.811 9.552 23.489 1.00 96.25 311 VAL A N 1
ATOM 2457 C CA . VAL A 1 311 ? -14.788 10.574 23.868 1.00 96.25 311 VAL A CA 1
ATOM 2458 C C . VAL A 1 311 ? -16.223 10.093 23.671 1.00 96.25 311 VAL A C 1
ATOM 2460 O O . VAL A 1 311 ? -16.501 9.086 23.018 1.00 96.25 311 VAL A O 1
ATOM 2463 N N . THR A 1 312 ? -17.151 10.804 24.301 1.00 96.00 312 THR A N 1
ATOM 2464 C CA . THR A 1 312 ? -18.578 10.699 24.002 1.00 96.00 312 THR A CA 1
ATOM 2465 C C . THR A 1 312 ? -18.988 12.036 23.418 1.00 96.00 312 THR A C 1
ATOM 2467 O O . THR A 1 312 ? -18.832 13.057 24.085 1.00 96.00 312 THR A O 1
ATOM 2470 N N . PHE A 1 313 ? -19.470 12.025 22.183 1.00 92.00 313 PHE A N 1
ATOM 2471 C CA . PHE A 1 313 ? -19.893 13.221 21.470 1.00 92.00 313 PHE A CA 1
ATOM 2472 C C . PHE A 1 313 ? -21.299 12.980 20.927 1.00 92.00 313 PHE A C 1
ATOM 2474 O O . PHE A 1 313 ? -21.540 11.995 20.229 1.00 92.00 313 PHE A O 1
ATOM 2481 N N . GLU A 1 314 ? -22.240 13.841 21.318 1.00 90.50 314 GLU A N 1
ATOM 2482 C CA . GLU A 1 314 ? -23.673 13.669 21.054 1.00 90.50 314 GLU A CA 1
ATOM 2483 C C . GLU A 1 314 ? -24.170 12.261 21.448 1.00 90.50 314 GLU A C 1
ATOM 2485 O O . GLU A 1 314 ? -24.160 11.895 22.625 1.00 90.50 314 GLU A O 1
ATOM 2490 N N . HIS A 1 315 ? -24.586 11.460 20.465 1.00 94.25 315 HIS A N 1
ATOM 2491 C CA . HIS A 1 315 ? -25.082 10.096 20.630 1.00 94.25 315 HIS A CA 1
ATOM 2492 C C . HIS A 1 315 ? -24.089 9.027 20.145 1.00 94.25 315 HIS A C 1
ATOM 2494 O O . HIS A 1 315 ? -24.502 7.907 19.831 1.00 94.25 315 HIS A O 1
ATOM 2500 N N . HIS A 1 316 ? -22.790 9.350 20.116 1.00 97.81 316 HIS A N 1
ATOM 2501 C CA . HIS A 1 316 ? -21.721 8.472 19.638 1.00 97.81 316 HIS A CA 1
ATOM 2502 C C . HIS A 1 316 ? -20.574 8.332 20.646 1.00 97.81 316 HIS A C 1
ATOM 2504 O O . HIS A 1 316 ? -20.277 9.228 21.443 1.00 97.81 316 HIS A O 1
ATOM 2510 N N . TYR A 1 317 ? -19.902 7.187 20.578 1.00 98.12 317 TYR A N 1
ATOM 2511 C CA . TYR A 1 317 ? -18.577 6.978 21.147 1.00 98.12 317 TYR A CA 1
ATOM 2512 C C . TYR A 1 317 ? -17.535 7.088 20.038 1.00 98.12 317 TYR A C 1
ATOM 2514 O O . TYR A 1 317 ? -17.684 6.444 19.002 1.00 98.12 317 TYR A O 1
ATOM 2522 N N . ALA A 1 318 ? -16.479 7.866 20.260 1.00 97.69 318 ALA A N 1
ATOM 2523 C CA . ALA A 1 318 ? -15.501 8.189 19.225 1.00 97.69 318 ALA A CA 1
ATOM 2524 C C . ALA A 1 318 ? -14.072 8.169 19.764 1.00 97.69 318 ALA A C 1
ATOM 2526 O O . ALA A 1 318 ? -13.847 8.410 20.952 1.00 97.69 318 ALA A O 1
ATOM 2527 N N . LEU A 1 319 ? -13.104 7.897 18.890 1.00 97.75 319 LEU A N 1
ATOM 2528 C CA . LEU A 1 319 ? -11.697 8.169 19.183 1.00 97.75 319 LEU A CA 1
ATOM 2529 C C . LEU A 1 319 ? -11.437 9.658 18.986 1.00 97.75 319 LEU A C 1
ATOM 2531 O O . LEU A 1 319 ? -11.957 10.243 18.042 1.00 97.75 319 LEU A O 1
ATOM 2535 N N . ALA A 1 320 ? -10.648 10.254 19.874 1.00 95.69 320 ALA A N 1
ATOM 2536 C CA . ALA A 1 320 ? -10.328 11.670 19.784 1.00 95.69 320 ALA A CA 1
ATOM 2537 C C . ALA A 1 320 ? -9.543 11.984 18.493 1.00 95.69 320 ALA A C 1
ATOM 2539 O O . ALA A 1 320 ? -8.723 11.176 18.037 1.00 95.69 320 ALA A O 1
ATOM 2540 N N . ASP A 1 321 ? -9.798 13.149 17.897 1.00 92.94 321 ASP A N 1
ATOM 2541 C CA . ASP A 1 321 ? -9.258 13.521 16.585 1.00 92.94 321 ASP A CA 1
ATOM 2542 C C . ASP A 1 321 ? -7.732 13.650 16.593 1.00 92.94 321 ASP A C 1
ATOM 2544 O O . ASP A 1 321 ? -7.079 13.362 15.588 1.00 92.94 321 ASP A O 1
ATOM 2548 N N . GLU A 1 322 ? -7.155 14.025 17.732 1.00 93.12 322 GLU A N 1
ATOM 2549 C CA . GLU A 1 322 ? -5.715 14.148 17.938 1.00 93.12 322 GLU A CA 1
ATOM 2550 C C . GLU A 1 322 ? -4.963 12.810 17.924 1.00 93.12 322 GLU A C 1
ATOM 2552 O O . GLU A 1 322 ? -3.737 12.810 17.798 1.00 93.12 322 GLU A O 1
ATOM 2557 N N . LEU A 1 323 ? -5.662 11.674 18.046 1.00 95.31 323 LEU A N 1
ATOM 2558 C CA . LEU A 1 323 ? -5.020 10.364 18.010 1.00 95.31 323 LEU A CA 1
ATOM 2559 C C . LEU A 1 323 ? -4.616 9.998 16.580 1.00 95.31 323 LEU A C 1
ATOM 2561 O O . LEU A 1 323 ? -5.450 9.923 15.677 1.00 95.31 323 LEU A O 1
ATOM 2565 N N . GLY A 1 324 ? -3.340 9.660 16.395 1.00 96.38 324 GLY A N 1
ATOM 2566 C CA . GLY A 1 324 ? -2.876 8.970 15.197 1.00 96.38 324 GLY A CA 1
ATOM 2567 C C . GLY A 1 324 ? -3.339 7.515 15.220 1.00 96.38 324 GLY A C 1
ATOM 2568 O O . GLY A 1 324 ? -2.768 6.700 15.950 1.00 96.38 324 GLY A O 1
ATOM 2569 N N . VAL A 1 325 ? -4.361 7.181 14.429 1.00 97.69 325 VAL A N 1
ATOM 2570 C CA . VAL A 1 325 ? -4.967 5.844 14.397 1.00 97.69 325 VAL A CA 1
ATOM 2571 C C . VAL A 1 325 ? -4.605 5.118 13.106 1.00 97.69 325 VAL A C 1
ATOM 2573 O O . VAL A 1 325 ? -4.756 5.658 12.015 1.00 97.69 325 VAL A O 1
ATOM 2576 N N . GLY A 1 326 ? -4.135 3.879 13.228 1.00 97.31 326 GLY A N 1
ATOM 2577 C CA . GLY A 1 326 ? -3.834 2.998 12.105 1.00 97.31 326 GLY A CA 1
ATOM 2578 C C . GLY A 1 326 ? -4.683 1.732 12.102 1.00 97.31 326 GLY A C 1
ATOM 2579 O O . GLY A 1 326 ? -4.966 1.154 13.153 1.00 97.31 326 GLY A O 1
ATOM 2580 N N . TRP A 1 327 ? -5.022 1.247 10.912 1.00 96.75 327 TRP A N 1
ATOM 2581 C CA . TRP A 1 327 ? -5.622 -0.068 10.721 1.00 96.75 327 TRP A CA 1
ATOM 2582 C C . TRP A 1 327 ? -4.786 -0.889 9.746 1.00 96.75 327 TRP A C 1
ATOM 2584 O O . TRP A 1 327 ? -4.668 -0.560 8.564 1.00 96.75 327 TRP A O 1
ATOM 2594 N N . VAL A 1 328 ? -4.203 -1.966 10.265 1.00 95.50 328 VAL A N 1
ATOM 2595 C CA . VAL A 1 328 ? -3.455 -2.955 9.502 1.00 95.50 328 VAL A CA 1
ATOM 2596 C C . VAL A 1 328 ? -4.354 -4.144 9.197 1.00 95.50 328 VAL A C 1
ATOM 2598 O O . VAL A 1 328 ? -4.893 -4.770 10.108 1.00 95.50 328 VAL A O 1
ATOM 2601 N N . ARG A 1 329 ? -4.501 -4.468 7.913 1.00 92.88 329 ARG A N 1
ATOM 2602 C CA . ARG A 1 329 ? -5.338 -5.567 7.414 1.00 92.88 329 ARG A CA 1
ATOM 2603 C C . ARG A 1 329 ? -4.549 -6.462 6.465 1.00 92.88 329 ARG A C 1
ATOM 2605 O O . ARG A 1 329 ? -3.539 -6.010 5.921 1.00 92.88 329 ARG A O 1
ATOM 2612 N N . PRO A 1 330 ? -5.010 -7.693 6.197 1.00 89.88 330 PRO A N 1
ATOM 2613 C CA . PRO A 1 330 ? -4.495 -8.463 5.081 1.00 89.88 330 PRO A CA 1
ATOM 2614 C C . PRO A 1 330 ? -4.677 -7.685 3.777 1.00 89.88 330 PRO A C 1
ATOM 2616 O O . PRO A 1 330 ? -5.721 -7.064 3.549 1.00 89.88 330 PRO A O 1
ATOM 2619 N N . GLY A 1 331 ? -3.612 -7.683 2.985 1.00 81.69 331 GLY A N 1
ATOM 2620 C CA . GLY A 1 331 ? -3.562 -7.135 1.639 1.00 81.69 331 GLY A CA 1
ATOM 2621 C C . GLY A 1 331 ? -4.012 -8.108 0.570 1.00 81.69 331 GLY A C 1
ATOM 2622 O O . GLY A 1 331 ? -4.232 -9.305 0.894 1.00 81.69 331 GLY A O 1
#

Secondary structure (DSSP, 8-state):
-PPPPEEEEEEES-HHHHHHHHHHHHHH-GGGGGGEEEEE-SPSSHHHHHHHHHHHHH-TT-EEEESS---STTEEEPPTTTTT-HHHHHHHHHHHEEEEEEEEEES--TT-TTS-GGGTTHHHHHHHHHHHTTTTSPPEEEEEESSS-GGGT--HHHHHTT--GGGEEEGGGIIIIIHHHHHHHHHHH--EEEEETTS-S-EEE-S-HHHHHHHHHH-SEEEEE-TT--EEEESTTBSSSSEEEE-TTSHHHHHHHHHHHHHHHT---EEHHHHHHHHSPTT--HHHHHHHHHHHHHHHHTTBSSGGGEEEETTEEEE-TTS-EEEEEE-

Foldseek 3Di:
DDAAAAQEEEEDADLVLVVVLLVLCVPPPLVCQLRYEYEHLHDDDPVQQVSVVVCCVSRVNYAYEDCYPPPHPRYDHHDPCCLVDLVNVLVVNLRHHDFQGEYEYELANPSNPVADPVRSNVVVVSLVVSQVVNPPRGYHYAYEDQDPDCVVVDDVVCVVSVDDPLSYDYSVCCNVPVVVVSVVSCCQAFFKWKFKQPDPGIDTDGPDVVVVVVCQAVFQWEWAADPVRWTKIAHDFFDDDRIDTDDHPDLLRVQVVQQLVCRRVVHPAAFLQVSLVSQADPPDDSVRSSVRSVVSLVVVLVRGPHSVQWDDDDRHIHGDNPGTYMYMYGD

pLDDT: mean 90.43, std 8.14, range [50.97, 98.25]